Protein AF-A0A7S2MQW0-F1 (afdb_monomer_lite)

Foldseek 3Di:
DPPLVVLLVVLVVVVVQAWALPDLVDIDRPDPDPRPVVVVVPDDDDDDDPDPAFEDEDELLDPDDCNQLLQLHAPVVVRGHSVNCLVSLLSVLSSCSSVVHQEYEYFHFADPVCNCVSQDLSRLVSLLVSQVSNVVNNHAYEYAEEQQECPSRTHHQAPDPPPPCSVVSNVVVCCSVCVRSPHPYYRYDPDYDPPRD

Structure (mmCIF, N/CA/C/O backbone):
data_AF-A0A7S2MQW0-F1
#
_entry.id   AF-A0A7S2MQW0-F1
#
loop_
_atom_site.group_PDB
_atom_site.id
_atom_site.type_symbol
_atom_site.label_atom_id
_atom_site.label_alt_id
_atom_site.label_comp_id
_atom_site.label_asym_id
_atom_site.label_entity_id
_atom_site.label_seq_id
_atom_site.pdbx_PDB_ins_code
_atom_site.Cartn_x
_atom_site.Cartn_y
_atom_site.Cartn_z
_atom_site.occupancy
_atom_site.B_iso_or_equiv
_atom_site.auth_seq_id
_atom_site.auth_comp_id
_atom_site.auth_asym_id
_atom_site.auth_atom_id
_atom_site.pdbx_PDB_model_num
ATOM 1 N N . GLY A 1 1 ? -18.622 -13.178 11.940 1.00 59.06 1 GLY A N 1
ATOM 2 C CA . GLY A 1 1 ? -18.398 -12.128 10.931 1.00 59.06 1 GLY A CA 1
ATOM 3 C C . GLY A 1 1 ? -17.213 -12.501 10.068 1.00 59.06 1 GLY A C 1
ATOM 4 O O . GLY A 1 1 ? -16.462 -13.391 10.457 1.00 59.06 1 GLY A O 1
ATOM 5 N N . SER A 1 2 ? -17.049 -11.859 8.908 1.00 84.19 2 SER A N 1
ATOM 6 C CA . SER A 1 2 ? -15.769 -11.891 8.183 1.00 84.19 2 SER A CA 1
ATOM 7 C C . SER A 1 2 ? -14.666 -11.263 9.047 1.00 84.19 2 SER A C 1
ATOM 9 O O . SER A 1 2 ? -14.971 -10.472 9.942 1.00 84.19 2 SER A O 1
ATOM 11 N N . ALA A 1 3 ? -13.396 -11.593 8.790 1.00 90.88 3 ALA A N 1
ATOM 12 C CA . ALA A 1 3 ? -12.267 -10.998 9.514 1.00 90.88 3 ALA A CA 1
ATOM 13 C C . ALA A 1 3 ? -12.303 -9.457 9.449 1.00 90.88 3 ALA A C 1
ATOM 15 O O . ALA A 1 3 ? -12.246 -8.800 10.485 1.00 90.88 3 ALA A O 1
ATOM 16 N N . TYR A 1 4 ? -12.564 -8.909 8.257 1.00 93.50 4 TYR A N 1
ATOM 17 C CA . TYR A 1 4 ? -12.779 -7.477 8.038 1.00 93.50 4 TYR A CA 1
ATOM 18 C C . TYR A 1 4 ? -13.917 -6.902 8.895 1.00 93.50 4 TYR A C 1
ATOM 20 O O . TYR A 1 4 ? -13.748 -5.889 9.568 1.00 93.50 4 TYR A O 1
ATOM 28 N N . GLY A 1 5 ? -15.083 -7.562 8.919 1.00 94.25 5 GLY A N 1
ATOM 29 C CA . GLY A 1 5 ? -16.235 -7.093 9.693 1.00 94.25 5 GLY A CA 1
ATOM 30 C C . GLY A 1 5 ? -15.966 -7.063 11.199 1.00 94.25 5 GLY A C 1
ATOM 31 O O . GLY A 1 5 ? -16.373 -6.122 11.875 1.00 94.25 5 GLY A O 1
ATOM 32 N N . ASN A 1 6 ? -15.236 -8.054 11.719 1.00 92.69 6 ASN A N 1
ATOM 33 C CA . ASN A 1 6 ? -14.819 -8.063 13.122 1.00 92.69 6 ASN A CA 1
ATOM 34 C C . ASN A 1 6 ? -13.848 -6.907 13.419 1.00 92.69 6 ASN A C 1
ATOM 36 O O . ASN A 1 6 ? -13.975 -6.254 14.453 1.00 92.69 6 ASN A O 1
ATOM 40 N N . ALA A 1 7 ? -12.907 -6.638 12.510 1.00 93.88 7 ALA A N 1
ATOM 41 C CA . ALA A 1 7 ? -11.912 -5.586 12.680 1.00 93.88 7 ALA A CA 1
ATOM 42 C C . ALA A 1 7 ? -12.553 -4.185 12.655 1.00 93.88 7 ALA A C 1
ATOM 44 O O . ALA A 1 7 ? -12.348 -3.392 13.574 1.00 93.88 7 ALA A O 1
ATOM 45 N N . VAL A 1 8 ? -13.433 -3.921 11.682 1.00 94.81 8 VAL A N 1
ATOM 46 C CA . VAL A 1 8 ? -14.236 -2.687 11.634 1.00 94.81 8 VAL A CA 1
ATOM 47 C C . VAL A 1 8 ? -15.137 -2.553 12.863 1.00 94.81 8 VAL A C 1
ATOM 49 O O . VAL A 1 8 ? -15.262 -1.457 13.402 1.00 94.81 8 VAL A O 1
ATOM 52 N N . GLY A 1 9 ? -15.732 -3.647 13.350 1.00 93.38 9 GLY A N 1
ATOM 53 C CA . GLY A 1 9 ? -16.510 -3.642 14.593 1.00 93.38 9 GLY A CA 1
ATOM 54 C C . GLY A 1 9 ? -15.685 -3.214 15.814 1.00 93.38 9 GLY A C 1
ATOM 55 O O . GLY A 1 9 ? -16.181 -2.481 16.668 1.00 93.38 9 GLY A O 1
ATOM 56 N N . GLY A 1 10 ? -14.407 -3.601 15.866 1.00 92.38 10 GLY A N 1
ATOM 57 C CA . GLY A 1 10 ? -13.462 -3.133 16.881 1.00 92.38 10 GLY A CA 1
ATOM 58 C C . GLY A 1 10 ? -13.232 -1.621 16.820 1.00 92.38 10 GLY A C 1
ATOM 59 O O . GLY A 1 10 ? -13.368 -0.939 17.835 1.00 92.38 10 GLY A O 1
ATOM 60 N N . TYR A 1 11 ? -12.962 -1.075 15.631 1.00 93.56 11 TYR A N 1
ATOM 61 C CA . TYR A 1 11 ? -12.813 0.375 15.451 1.00 93.56 11 TYR A CA 1
ATOM 62 C C . TYR A 1 11 ? -14.102 1.141 15.748 1.00 93.56 11 TYR A C 1
ATOM 64 O O . TYR A 1 11 ? -14.052 2.177 16.405 1.00 93.56 11 TYR A O 1
ATOM 72 N N . TRP A 1 12 ? -15.257 0.604 15.358 1.00 92.31 12 TRP A N 1
ATOM 73 C CA . TRP A 1 12 ? -16.555 1.176 15.708 1.00 92.31 12 TRP A CA 1
ATOM 74 C C . TRP A 1 12 ? -16.734 1.278 17.229 1.00 92.31 12 TRP A C 1
ATOM 76 O O . TRP A 1 12 ? -17.185 2.305 17.731 1.00 92.31 12 TRP A O 1
ATOM 86 N N . MET A 1 13 ? -16.315 0.256 17.984 1.00 89.62 13 MET A N 1
ATOM 87 C CA . MET A 1 13 ? -16.366 0.287 19.448 1.00 89.62 13 MET A CA 1
ATOM 88 C C . MET A 1 13 ? -15.459 1.382 20.028 1.00 89.62 13 MET A C 1
ATOM 90 O O . MET A 1 13 ? -15.845 2.073 20.971 1.00 89.62 13 MET A O 1
ATOM 94 N N . LEU A 1 14 ? -14.272 1.588 19.443 1.00 90.12 14 LEU A N 1
ATOM 95 C CA . LEU A 1 14 ? -13.382 2.695 19.811 1.00 90.12 14 LEU A CA 1
ATOM 96 C C . LEU A 1 14 ? -14.038 4.057 19.532 1.00 90.12 14 LEU A C 1
ATOM 98 O O . LEU A 1 14 ? -13.978 4.959 20.371 1.00 90.12 14 LEU A O 1
ATOM 102 N N . GLU A 1 15 ? -14.717 4.201 18.393 1.00 89.50 15 GLU A N 1
ATOM 103 C CA . GLU A 1 15 ? -15.486 5.408 18.083 1.00 89.50 15 GLU A CA 1
ATOM 104 C C . GLU A 1 15 ? -16.624 5.637 19.082 1.00 89.50 15 GLU A C 1
ATOM 106 O O . GLU A 1 15 ? -16.832 6.769 19.540 1.00 89.50 15 GLU A O 1
ATOM 111 N N . PHE A 1 16 ? -17.325 4.570 19.465 1.00 87.00 16 PHE A N 1
ATOM 112 C CA . PHE A 1 16 ? -18.415 4.616 20.431 1.00 87.00 16 PHE A CA 1
ATOM 113 C C . PHE A 1 16 ? -17.948 5.151 21.794 1.00 87.00 16 PHE A C 1
ATOM 115 O O . PHE A 1 16 ? -18.612 6.003 22.381 1.00 87.00 16 PHE A O 1
ATOM 122 N N . VAL A 1 17 ? -16.761 4.745 22.264 1.00 86.25 17 VAL A N 1
ATOM 123 C CA . VAL A 1 17 ? -16.180 5.236 23.534 1.00 86.25 17 VAL A CA 1
ATOM 124 C C . VAL A 1 17 ? -15.473 6.594 23.422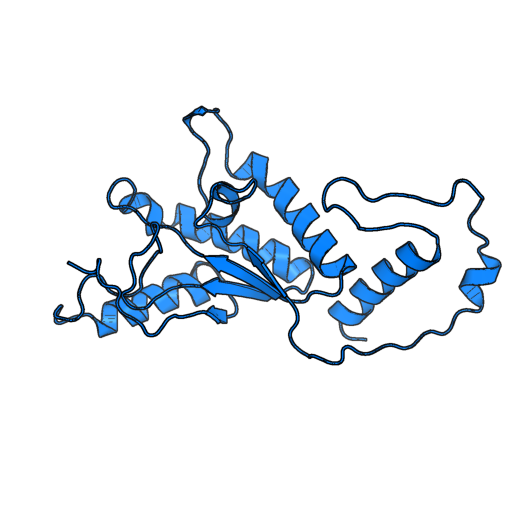 1.00 86.25 17 VAL A C 1
ATOM 126 O O . VAL A 1 17 ? -14.937 7.099 24.409 1.00 86.25 17 VAL A O 1
ATOM 129 N N . GLY A 1 18 ? -15.497 7.222 22.243 1.00 86.94 18 GLY A N 1
ATOM 130 C CA . GLY A 1 18 ? -15.046 8.601 22.047 1.00 86.94 18 GLY A CA 1
ATOM 131 C C . GLY A 1 18 ? -13.669 8.770 21.403 1.00 86.94 18 GLY A C 1
ATOM 132 O O . GLY A 1 18 ? -13.144 9.886 21.419 1.00 86.94 18 GLY A O 1
ATOM 133 N N . VAL A 1 19 ? -13.085 7.717 20.824 1.00 90.12 19 VAL A N 1
ATOM 134 C CA . VAL A 1 19 ? -11.903 7.837 19.952 1.00 90.12 19 VAL A CA 1
ATOM 135 C C . VAL A 1 19 ? -12.336 8.347 18.573 1.00 90.12 19 VAL A C 1
ATOM 137 O O . VAL A 1 19 ? -13.438 8.064 18.107 1.00 90.12 19 VAL A O 1
ATOM 140 N N . ARG A 1 20 ? -11.508 9.146 17.909 1.00 90.69 20 ARG A N 1
ATOM 141 C CA . ARG A 1 20 ? -11.738 9.644 16.549 1.00 90.69 20 ARG A CA 1
ATOM 142 C C . ARG A 1 20 ? -10.482 9.458 15.715 1.00 90.69 20 ARG A C 1
ATOM 144 O O . ARG A 1 20 ? -9.390 9.799 16.159 1.00 90.69 20 ARG A O 1
ATOM 151 N N . PHE A 1 21 ? -10.658 8.992 14.487 1.00 92.75 21 PHE A N 1
ATOM 152 C CA . PHE A 1 21 ? -9.575 8.678 13.554 1.00 92.75 21 PHE A CA 1
ATOM 153 C C . PHE A 1 21 ? -9.493 9.728 12.441 1.00 92.75 21 PHE A C 1
ATOM 155 O O . PHE A 1 21 ? -9.556 9.407 11.260 1.00 92.75 21 PHE A O 1
ATOM 162 N N . MET A 1 22 ? -9.400 11.008 12.821 1.00 88.56 22 MET A N 1
ATOM 163 C CA . MET A 1 22 ? -9.351 12.118 11.856 1.00 88.56 22 MET A CA 1
ATOM 164 C C . MET A 1 22 ? -8.030 12.164 11.082 1.00 88.56 22 MET A C 1
ATOM 166 O O . MET A 1 22 ? -8.026 12.542 9.917 1.00 88.56 22 MET A O 1
ATOM 170 N N . HIS A 1 23 ? -6.928 11.771 11.723 1.00 87.12 23 HIS A N 1
ATOM 171 C CA . HIS A 1 23 ? -5.592 11.744 11.137 1.00 87.12 23 HIS A CA 1
ATOM 172 C C . HIS A 1 23 ? -4.931 10.384 11.415 1.00 87.12 23 HIS A C 1
ATOM 174 O O . HIS A 1 23 ? -5.080 9.879 12.533 1.00 87.12 23 HIS A O 1
ATOM 180 N N . PRO A 1 24 ? -4.194 9.791 10.456 1.00 81.31 24 PRO A N 1
ATOM 181 C CA . PRO A 1 24 ? -3.576 8.474 10.629 1.00 81.31 24 PRO A CA 1
ATOM 182 C C . PRO A 1 24 ? -2.548 8.419 11.764 1.00 81.31 24 PRO A C 1
ATOM 184 O O . PRO A 1 24 ? -2.471 7.424 12.475 1.00 81.31 24 PRO A O 1
ATOM 187 N N . LEU A 1 25 ? -1.805 9.507 11.980 1.00 84.12 25 LEU A N 1
ATOM 188 C CA . LEU A 1 25 ? -0.746 9.572 12.997 1.00 84.12 25 LEU A CA 1
ATOM 189 C C . LEU A 1 25 ? -1.206 10.155 14.342 1.00 84.12 25 LEU A C 1
ATOM 191 O O . LEU A 1 25 ? -0.460 10.111 15.316 1.00 84.12 25 LEU A O 1
ATOM 195 N N . GLU A 1 26 ? -2.416 10.718 14.412 1.00 85.94 26 GLU A N 1
ATOM 196 C CA . GLU A 1 26 ? -2.892 11.411 15.618 1.00 85.94 26 GLU A CA 1
ATOM 197 C C . GLU A 1 26 ? -4.389 11.155 15.883 1.00 85.94 26 GLU A C 1
ATOM 199 O O . GLU A 1 26 ? -5.237 12.036 15.688 1.00 85.94 26 GLU A O 1
ATOM 204 N N . PRO A 1 27 ? -4.767 9.942 16.335 1.00 84.31 27 PRO A N 1
ATOM 205 C CA . PRO A 1 27 ? -6.126 9.682 16.789 1.00 84.31 27 PRO A CA 1
ATOM 206 C C . PRO A 1 27 ? -6.488 10.583 17.978 1.00 84.31 27 PRO A C 1
ATOM 208 O O . PRO A 1 27 ? -5.753 10.687 18.959 1.00 84.31 27 PRO A O 1
ATOM 211 N N . THR A 1 28 ? -7.652 11.224 17.919 1.00 85.56 28 THR A N 1
ATOM 212 C CA . THR A 1 28 ? -8.125 12.129 18.974 1.00 85.56 28 THR A CA 1
ATOM 213 C C . THR A 1 28 ? -9.017 11.381 19.959 1.00 85.56 28 THR A C 1
ATOM 215 O O . THR A 1 28 ? -9.970 10.720 19.555 1.00 85.56 28 THR A O 1
ATOM 218 N N . VAL A 1 29 ? -8.777 11.530 21.262 1.00 83.50 29 VAL A N 1
ATOM 219 C CA . VAL A 1 29 ? -9.661 10.994 22.312 1.00 83.50 29 VAL A CA 1
ATOM 220 C C . VAL A 1 29 ? -10.487 12.137 22.899 1.00 83.50 29 VAL A C 1
ATOM 222 O O . VAL A 1 29 ? -9.961 13.004 23.595 1.00 83.50 29 VAL A O 1
ATOM 225 N N . LEU A 1 30 ? -11.790 12.156 22.607 1.00 77.38 30 LEU A N 1
ATOM 226 C CA . LEU A 1 30 ? -12.693 13.239 23.019 1.00 77.38 30 LEU A CA 1
ATOM 227 C C . LEU A 1 30 ? -13.189 13.100 24.467 1.00 77.38 30 LEU A C 1
ATOM 229 O O . LEU A 1 30 ? -13.564 14.093 25.090 1.00 77.38 30 LEU A O 1
ATOM 233 N N . SER A 1 31 ? -13.183 11.887 25.024 1.00 65.50 31 SER A N 1
ATOM 234 C CA . SER A 1 31 ? -13.639 11.626 26.390 1.00 65.50 31 SER A CA 1
ATOM 235 C C . SER A 1 31 ? -12.468 11.564 27.373 1.00 65.50 31 SER A C 1
ATOM 237 O O . SER A 1 31 ? -11.641 10.660 27.309 1.00 65.50 31 SER A O 1
ATOM 239 N N . LYS A 1 32 ? -12.429 12.496 28.334 1.00 56.69 32 LYS A N 1
ATOM 240 C CA . LYS A 1 32 ? -11.629 12.364 29.572 1.00 56.69 32 LYS A CA 1
ATOM 241 C C . LYS A 1 32 ? -12.421 11.733 30.727 1.00 56.69 32 LYS A C 1
ATOM 243 O O . LYS A 1 32 ? -11.872 11.561 31.812 1.00 56.69 32 LYS A O 1
ATOM 248 N N . SER A 1 33 ? -13.710 11.448 30.525 1.00 60.44 33 SER A N 1
ATOM 249 C CA . SER A 1 33 ? -14.548 10.787 31.529 1.00 60.44 33 SER A CA 1
ATOM 250 C C . SER A 1 33 ? -14.380 9.274 31.439 1.00 60.44 33 SER A C 1
ATOM 252 O O . SER A 1 33 ? -14.152 8.757 30.343 1.00 60.44 33 SER A O 1
ATOM 254 N N . PRO A 1 34 ? -14.490 8.552 32.568 1.00 69.38 34 PRO A N 1
ATOM 255 C CA . PRO A 1 34 ? -14.413 7.103 32.543 1.00 69.38 34 PRO A CA 1
ATOM 256 C C . PRO A 1 34 ? -15.472 6.552 31.587 1.00 69.38 34 PRO A C 1
ATOM 258 O O . PRO A 1 34 ? -16.632 6.965 31.624 1.00 69.38 34 PRO A O 1
ATOM 261 N N . VAL A 1 35 ? -15.041 5.643 30.714 1.00 72.19 35 VAL A N 1
ATOM 262 C CA . VAL A 1 35 ? -15.926 4.906 29.813 1.00 72.19 35 VAL A CA 1
ATOM 263 C C . VAL A 1 35 ? -16.957 4.173 30.666 1.00 72.19 35 VAL A C 1
ATOM 265 O O . VAL A 1 35 ? -16.591 3.356 31.513 1.00 72.19 35 VAL A O 1
ATOM 268 N N . ASP A 1 36 ? -18.240 4.463 30.459 1.00 73.81 36 ASP A N 1
ATOM 269 C CA . ASP A 1 36 ? -19.314 3.735 31.125 1.00 73.81 36 ASP A CA 1
ATOM 270 C C . ASP A 1 36 ? -19.434 2.334 30.511 1.00 73.81 36 ASP A C 1
ATOM 272 O O . ASP A 1 36 ? -20.103 2.125 29.499 1.00 73.81 36 ASP A O 1
ATOM 276 N N . LEU A 1 37 ? -18.772 1.354 31.125 1.00 73.12 37 LEU A N 1
ATOM 277 C CA . LEU A 1 37 ? -18.792 -0.034 30.665 1.00 73.12 37 LEU A CA 1
ATOM 278 C C . LEU A 1 37 ? -20.205 -0.648 30.681 1.00 73.12 37 LEU A C 1
ATOM 280 O O . LEU A 1 37 ? -20.456 -1.579 29.919 1.00 73.12 37 LEU A O 1
ATOM 284 N N . GLN A 1 38 ? -21.141 -0.141 31.498 1.00 75.31 38 GLN A N 1
ATOM 285 C CA . GLN A 1 38 ? -22.533 -0.612 31.464 1.00 75.31 38 GLN A CA 1
ATOM 286 C C . GLN A 1 38 ? -23.245 -0.187 30.184 1.00 75.31 38 GLN A C 1
ATOM 288 O O . GLN A 1 38 ? -24.047 -0.962 29.658 1.00 75.31 38 GLN A O 1
ATOM 293 N N . SER A 1 39 ? -22.927 0.997 29.656 1.00 72.75 39 SER A N 1
ATOM 294 C CA . SER A 1 39 ? -23.442 1.427 28.357 1.00 72.75 39 SER A CA 1
ATOM 295 C C . SER A 1 39 ? -22.981 0.492 27.235 1.00 72.75 39 SER A C 1
ATOM 297 O O . SER A 1 39 ? -23.784 0.173 26.372 1.00 72.75 39 SER A O 1
ATOM 299 N N . LEU A 1 40 ? -21.757 -0.053 27.297 1.00 74.25 40 LEU A N 1
ATOM 300 C CA . LEU A 1 40 ? -21.222 -0.971 26.279 1.00 74.25 40 LEU A CA 1
ATOM 301 C C . LEU A 1 40 ? -21.897 -2.343 26.266 1.00 74.25 40 LEU A C 1
ATOM 303 O O . LEU A 1 40 ? -22.053 -2.938 25.205 1.00 74.25 40 LEU A O 1
ATOM 307 N N . MET A 1 41 ? -22.296 -2.858 27.432 1.00 78.44 41 MET A N 1
ATOM 308 C CA . MET A 1 41 ? -22.889 -4.199 27.533 1.00 78.44 41 MET A CA 1
ATOM 309 C C . MET A 1 41 ? -24.292 -4.299 26.923 1.00 78.44 41 MET A C 1
ATOM 311 O O . MET A 1 41 ? -24.764 -5.407 26.687 1.00 78.44 41 MET A O 1
ATOM 315 N N . ASN A 1 42 ? -24.953 -3.166 26.676 1.00 82.44 42 ASN A N 1
ATOM 316 C CA . ASN A 1 42 ? -26.324 -3.116 26.163 1.00 82.44 42 ASN A CA 1
ATOM 317 C C . ASN A 1 42 ? -26.410 -2.618 24.714 1.00 82.44 42 ASN A C 1
ATOM 319 O O . ASN A 1 42 ? -27.503 -2.308 24.244 1.00 82.44 42 ASN A O 1
ATOM 323 N N . VAL A 1 43 ? -25.279 -2.494 24.017 1.00 83.56 43 VAL A N 1
ATOM 324 C CA . VAL A 1 43 ? -25.262 -1.992 22.644 1.00 83.56 43 VAL A CA 1
ATOM 325 C C . VAL A 1 43 ? -25.301 -3.148 21.661 1.00 83.56 43 VAL A C 1
ATOM 327 O O . VAL A 1 43 ? -24.404 -3.987 21.622 1.00 83.56 43 VAL A O 1
ATOM 330 N N . GLU A 1 44 ? -26.342 -3.152 20.838 1.00 89.31 44 GLU A N 1
ATOM 331 C CA . GLU A 1 44 ? -26.494 -4.041 19.697 1.00 89.31 44 GLU A CA 1
ATOM 332 C C . GLU A 1 44 ? -26.627 -3.177 18.443 1.00 89.31 44 GLU A C 1
ATOM 334 O O . GLU A 1 44 ? -27.668 -2.572 18.200 1.00 89.31 44 GLU A O 1
ATOM 339 N N . GLU A 1 45 ? -25.550 -3.095 17.664 1.00 87.81 45 GLU A N 1
ATOM 340 C CA . GLU A 1 45 ? -25.505 -2.339 16.414 1.00 87.81 45 GLU A CA 1
ATOM 341 C C . GLU A 1 45 ? -25.123 -3.289 15.276 1.00 87.81 45 GLU A C 1
ATOM 343 O O . GLU A 1 45 ? -24.148 -4.038 15.367 1.00 87.81 45 GLU A O 1
ATOM 348 N N . THR A 1 46 ? -25.882 -3.258 14.182 1.00 91.81 46 THR A N 1
ATOM 349 C CA . THR A 1 46 ? -25.567 -4.010 12.963 1.00 91.81 46 THR A CA 1
ATOM 350 C C . THR A 1 46 ? -25.516 -3.053 11.789 1.00 91.81 46 THR A C 1
ATOM 352 O O . THR A 1 46 ? -26.477 -2.341 11.511 1.00 91.81 46 THR A O 1
ATOM 355 N N . THR A 1 47 ? -24.400 -3.064 11.064 1.00 89.88 47 THR A N 1
ATOM 356 C CA . THR A 1 47 ? -24.214 -2.232 9.874 1.00 89.88 47 THR A CA 1
ATOM 357 C C . THR A 1 47 ? -23.653 -3.056 8.723 1.00 89.88 47 THR A C 1
ATOM 359 O O . THR A 1 47 ? -23.005 -4.085 8.919 1.00 89.88 47 THR A O 1
ATOM 362 N N . SER A 1 48 ? -23.902 -2.596 7.501 1.00 92.19 48 SER A N 1
ATOM 363 C CA . SER A 1 48 ? -23.329 -3.159 6.280 1.00 92.19 48 SER A CA 1
ATOM 364 C C . SER A 1 48 ? -22.959 -2.029 5.324 1.00 92.19 48 SER A C 1
ATOM 366 O O . SER A 1 48 ? -23.716 -1.057 5.227 1.00 92.19 48 SER A O 1
ATOM 368 N N . PRO A 1 49 ? -21.835 -2.125 4.596 1.00 93.19 49 PRO A N 1
ATOM 369 C CA . PRO A 1 49 ? -21.480 -1.105 3.624 1.00 93.19 49 PRO A CA 1
ATOM 370 C C . PRO A 1 49 ? -22.453 -1.136 2.439 1.00 93.19 49 PRO A C 1
ATOM 372 O O . PRO A 1 49 ? -22.886 -2.202 2.008 1.00 93.19 49 PRO A O 1
ATOM 375 N N . HIS A 1 50 ? -22.772 0.038 1.892 1.00 94.00 50 HIS A N 1
ATOM 376 C CA . HIS A 1 50 ? -23.552 0.131 0.657 1.00 94.00 50 HIS A CA 1
ATOM 377 C C . HIS A 1 50 ? -22.726 -0.317 -0.558 1.00 94.00 50 HIS A C 1
ATOM 379 O O . HIS A 1 50 ? -23.177 -1.132 -1.358 1.00 94.00 50 HIS A O 1
ATOM 385 N N . TRP A 1 51 ? -21.491 0.182 -0.659 1.00 94.75 51 TRP A N 1
ATOM 386 C CA . TRP A 1 51 ? -20.540 -0.197 -1.700 1.00 94.75 51 TRP A CA 1
ATOM 387 C C . TRP A 1 51 ? -19.642 -1.326 -1.204 1.00 94.75 51 TRP A C 1
ATOM 389 O O . TRP A 1 51 ? -19.035 -1.159 -0.145 1.00 94.75 51 TRP A O 1
ATOM 399 N N . PRO A 1 52 ? -19.508 -2.450 -1.927 1.00 92.06 52 PRO A N 1
ATOM 400 C CA . PRO A 1 52 ? -18.663 -3.563 -1.494 1.00 92.06 52 PRO A CA 1
ATOM 401 C C . PRO A 1 52 ? -17.169 -3.213 -1.526 1.00 92.06 52 PRO A C 1
ATOM 403 O O . PRO A 1 52 ? -16.435 -3.661 -0.646 1.00 92.06 52 PRO A O 1
ATOM 406 N N . LEU A 1 53 ? -16.745 -2.364 -2.467 1.00 92.88 53 LEU A N 1
ATOM 407 C CA . LEU A 1 53 ? -15.386 -1.839 -2.592 1.00 92.88 53 LEU A CA 1
ATOM 408 C C . LEU A 1 53 ? -15.372 -0.356 -2.212 1.00 92.88 53 LEU A C 1
ATOM 410 O O . LEU A 1 53 ? -16.191 0.419 -2.706 1.00 92.88 53 LEU A O 1
ATOM 414 N N . ARG A 1 54 ? -14.486 0.019 -1.294 1.00 95.44 54 ARG A N 1
ATOM 415 C CA . ARG A 1 54 ? -14.321 1.381 -0.779 1.00 95.44 54 ARG A CA 1
ATOM 416 C C . ARG A 1 54 ? -12.842 1.564 -0.514 1.00 95.44 54 ARG A C 1
ATOM 418 O O . ARG A 1 54 ? -12.281 0.799 0.274 1.00 95.44 54 ARG A O 1
ATOM 425 N N . GLY A 1 55 ? -12.212 2.534 -1.150 1.00 93.19 55 GLY A N 1
ATOM 426 C CA . GLY A 1 55 ? -10.800 2.693 -0.899 1.00 93.19 55 GLY A CA 1
ATOM 427 C C . GLY A 1 55 ? -10.217 4.033 -1.220 1.00 93.19 55 GLY A C 1
ATOM 428 O O . GLY A 1 55 ? -10.905 4.984 -1.590 1.00 93.19 55 GLY A O 1
ATOM 429 N N . TRP A 1 56 ? -8.914 4.058 -1.006 1.00 93.81 56 TRP A N 1
ATOM 430 C CA . TRP A 1 56 ? -8.087 5.237 -1.077 1.00 93.81 56 TRP A CA 1
ATOM 431 C C . TRP A 1 56 ? -7.112 5.100 -2.237 1.00 93.81 56 TRP A C 1
ATOM 433 O O . TRP A 1 56 ? -6.344 4.146 -2.277 1.00 93.81 56 TRP A O 1
ATOM 443 N N . HIS A 1 57 ? -7.127 6.061 -3.153 1.00 94.25 57 HIS A N 1
ATOM 444 C CA . HIS A 1 57 ? -6.100 6.178 -4.179 1.00 94.25 57 HIS A CA 1
ATOM 445 C C . HIS A 1 57 ? -5.020 7.138 -3.671 1.00 94.25 57 HIS A C 1
ATOM 447 O O . HIS A 1 57 ? -5.257 8.341 -3.534 1.00 94.25 57 HIS A O 1
ATOM 453 N N . TYR A 1 58 ? -3.847 6.603 -3.339 1.00 92.88 58 TYR A N 1
ATOM 454 C CA . TYR A 1 58 ? -2.691 7.394 -2.944 1.00 92.88 58 TYR A CA 1
ATOM 455 C C . TYR A 1 58 ? -1.917 7.799 -4.198 1.00 92.88 58 TYR A C 1
ATOM 457 O O . TYR A 1 58 ? -1.189 7.004 -4.793 1.00 92.88 58 TYR A O 1
ATOM 465 N N . HIS A 1 59 ? -2.102 9.053 -4.603 1.00 91.06 59 HIS A N 1
ATOM 466 C CA . HIS A 1 59 ? -1.586 9.586 -5.858 1.00 91.06 59 HIS A CA 1
ATOM 467 C C . HIS A 1 59 ? -0.077 9.876 -5.771 1.00 91.06 59 HIS A C 1
ATOM 469 O O . HIS A 1 59 ? 0.358 11.017 -5.613 1.00 91.06 59 HIS A O 1
ATOM 475 N N . THR A 1 60 ? 0.734 8.821 -5.849 1.00 90.75 60 THR A N 1
ATOM 476 C CA . THR A 1 60 ? 2.198 8.843 -5.671 1.00 90.75 60 THR A CA 1
ATOM 477 C C . THR A 1 60 ? 2.955 9.657 -6.727 1.00 90.75 60 THR A C 1
ATOM 479 O O . THR A 1 60 ? 4.137 9.924 -6.547 1.00 90.75 60 THR A O 1
ATOM 482 N N . GLN A 1 61 ? 2.301 10.094 -7.808 1.00 86.44 61 GLN A N 1
ATOM 483 C CA . GLN A 1 61 ? 2.884 10.978 -8.831 1.00 86.44 61 GLN A CA 1
ATOM 484 C C . GLN A 1 61 ? 3.151 12.412 -8.324 1.00 86.44 61 GLN A C 1
ATOM 486 O O . GLN A 1 61 ? 3.780 13.219 -9.015 1.00 86.44 61 GLN A O 1
ATOM 491 N N . HIS A 1 62 ? 2.677 12.754 -7.123 1.00 85.69 62 HIS A N 1
ATOM 492 C CA . HIS A 1 62 ? 2.957 14.018 -6.445 1.00 85.69 62 HIS A CA 1
ATOM 493 C C . HIS A 1 62 ? 3.815 13.791 -5.200 1.00 85.69 62 HIS A C 1
ATOM 495 O O . HIS A 1 62 ? 3.676 12.743 -4.581 1.00 85.69 62 HIS A O 1
ATOM 501 N N . PRO A 1 63 ? 4.662 14.761 -4.802 1.00 81.88 63 PRO A N 1
ATOM 502 C CA . PRO A 1 63 ? 5.488 14.644 -3.603 1.00 81.88 63 PRO A CA 1
ATOM 503 C C . PRO A 1 63 ? 4.601 14.683 -2.351 1.00 81.88 63 PRO A C 1
ATOM 505 O O . PRO A 1 63 ? 4.258 15.753 -1.848 1.00 81.88 63 PRO A O 1
ATOM 508 N N . LEU A 1 64 ? 4.202 13.499 -1.897 1.00 84.88 64 LEU A N 1
ATOM 509 C CA . LEU A 1 64 ? 3.449 13.239 -0.676 1.00 84.88 64 LEU A CA 1
ATOM 510 C C . LEU A 1 64 ? 4.318 12.428 0.293 1.00 84.88 64 LEU A C 1
ATOM 512 O O . LEU A 1 64 ? 5.336 11.859 -0.088 1.00 84.88 64 LEU A O 1
ATOM 516 N N . GLU A 1 65 ? 3.897 12.350 1.548 1.00 86.56 65 GLU A N 1
ATOM 517 C CA . GLU A 1 65 ? 4.697 11.840 2.664 1.00 86.56 65 GLU A CA 1
ATOM 518 C C . GLU A 1 65 ? 5.086 10.356 2.538 1.00 86.56 65 GLU A C 1
ATOM 520 O O . GLU A 1 65 ? 6.100 9.944 3.089 1.00 86.56 65 GLU A O 1
ATOM 525 N N . MET A 1 66 ? 4.296 9.549 1.823 1.00 92.50 66 MET A N 1
ATOM 526 C CA . MET A 1 66 ? 4.491 8.096 1.702 1.00 92.50 66 MET A CA 1
ATOM 527 C C . MET A 1 66 ? 4.875 7.648 0.284 1.00 92.50 66 MET A C 1
ATOM 529 O O . MET A 1 66 ? 4.831 6.453 -0.018 1.00 92.50 66 MET A O 1
ATOM 533 N N . VAL A 1 67 ? 5.239 8.575 -0.609 1.00 94.19 67 VAL A N 1
ATOM 534 C CA . VAL A 1 67 ? 5.575 8.246 -2.007 1.00 94.19 67 VAL A CA 1
ATOM 535 C C . VAL A 1 67 ? 6.700 7.225 -2.078 1.00 94.19 67 VAL A C 1
ATOM 537 O O . VAL A 1 67 ? 6.588 6.229 -2.796 1.00 94.19 67 VAL A O 1
ATOM 540 N N . GLU A 1 68 ? 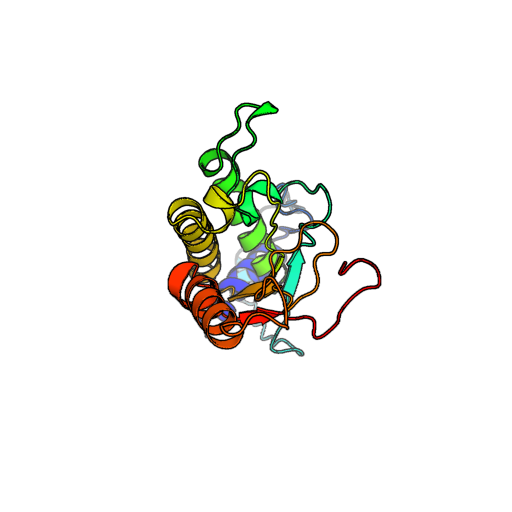7.777 7.458 -1.336 1.00 95.00 68 GLU A N 1
ATOM 541 C CA . GLU A 1 68 ? 8.986 6.653 -1.400 1.00 95.00 68 GLU A CA 1
ATOM 542 C C . GLU A 1 68 ? 8.740 5.258 -0.832 1.00 95.00 68 GLU A C 1
ATOM 544 O O . GLU A 1 68 ? 9.057 4.265 -1.491 1.00 95.00 68 GLU A O 1
ATOM 549 N N . VAL A 1 69 ? 8.075 5.156 0.322 1.00 96.75 69 VAL A N 1
ATOM 550 C CA . VAL A 1 69 ? 7.772 3.857 0.938 1.00 96.75 69 VAL A CA 1
ATOM 551 C C . VAL A 1 69 ? 6.818 3.015 0.085 1.00 96.75 69 VAL A C 1
ATOM 553 O O . VAL A 1 69 ? 7.086 1.825 -0.106 1.00 96.75 69 VAL A O 1
ATOM 556 N N . PHE A 1 70 ? 5.791 3.622 -0.530 1.00 97.06 70 PHE A N 1
ATOM 557 C CA . PHE A 1 70 ? 4.886 2.927 -1.459 1.00 97.06 70 PHE A CA 1
ATOM 558 C C . PHE A 1 70 ? 5.533 2.550 -2.791 1.00 97.06 70 PHE A C 1
ATOM 560 O O . PHE A 1 70 ? 4.983 1.736 -3.529 1.00 97.06 70 PHE A O 1
ATOM 567 N N . ASN A 1 71 ? 6.711 3.093 -3.093 1.00 96.38 71 ASN A N 1
ATOM 568 C CA . ASN A 1 71 ? 7.492 2.719 -4.263 1.00 96.38 71 ASN A CA 1
ATOM 569 C C . ASN A 1 71 ? 8.711 1.845 -3.946 1.00 96.38 71 ASN A C 1
ATOM 571 O O . ASN A 1 71 ? 9.421 1.434 -4.869 1.00 96.38 71 ASN A O 1
ATOM 575 N N . GLY A 1 72 ? 8.937 1.524 -2.671 1.00 96.56 72 GLY A N 1
ATOM 576 C CA . GLY A 1 72 ? 10.081 0.736 -2.224 1.00 96.56 72 GLY A CA 1
ATOM 577 C C . GLY A 1 72 ? 11.392 1.521 -2.133 1.00 96.56 72 GLY A C 1
ATOM 578 O O . GLY A 1 72 ? 12.437 0.900 -1.947 1.00 96.56 72 GLY A O 1
ATOM 579 N N . PHE A 1 73 ? 11.376 2.844 -2.281 1.00 95.81 73 PHE A N 1
ATOM 580 C CA . PHE A 1 73 ? 12.578 3.677 -2.313 1.00 95.81 73 PHE A CA 1
ATOM 581 C C . PHE A 1 73 ? 13.099 4.023 -0.913 1.00 95.81 73 PHE A C 1
ATOM 583 O O . PHE A 1 73 ? 12.334 4.155 0.042 1.00 95.81 73 PHE A O 1
ATOM 590 N N . ASP A 1 74 ? 14.418 4.190 -0.819 1.00 95.19 74 ASP A N 1
ATOM 591 C CA . ASP A 1 74 ? 15.077 4.932 0.257 1.00 95.19 74 ASP A CA 1
ATOM 592 C C . ASP A 1 74 ? 15.085 6.438 -0.102 1.00 95.19 74 ASP A C 1
ATOM 594 O O . ASP A 1 74 ? 14.961 6.799 -1.275 1.00 95.19 74 ASP A O 1
ATOM 598 N N . ILE A 1 75 ? 15.251 7.327 0.884 1.00 92.44 75 ILE A N 1
ATOM 599 C CA . ILE A 1 75 ? 15.444 8.770 0.656 1.00 92.44 75 ILE A CA 1
ATOM 600 C C . ILE A 1 75 ? 16.912 9.114 0.908 1.00 92.44 75 ILE A C 1
ATOM 602 O O . ILE A 1 75 ? 17.291 9.590 1.985 1.00 92.44 75 ILE A O 1
ATOM 606 N N . ASP A 1 76 ? 17.753 8.877 -0.099 1.00 88.25 76 ASP A N 1
ATOM 607 C CA . ASP A 1 76 ? 19.212 9.020 0.003 1.00 88.25 76 ASP A CA 1
ATOM 608 C C . ASP A 1 76 ? 19.651 10.415 0.469 1.00 88.25 76 ASP A C 1
ATOM 610 O O . ASP A 1 76 ? 20.557 10.553 1.292 1.00 88.25 76 ASP A O 1
ATOM 614 N N . SER A 1 77 ? 18.977 11.467 -0.008 1.00 89.69 77 SER A N 1
ATOM 615 C CA . SER A 1 77 ? 19.290 12.862 0.333 1.00 89.69 77 SER A CA 1
ATOM 616 C C . SER A 1 77 ? 19.083 13.193 1.815 1.00 89.69 77 SER A C 1
ATOM 618 O O . SER A 1 77 ? 19.693 14.136 2.321 1.00 89.69 77 SER A O 1
ATOM 620 N N . LEU A 1 78 ? 18.248 12.415 2.508 1.00 91.88 78 LEU A N 1
ATOM 621 C CA . LEU A 1 78 ? 17.938 12.564 3.929 1.00 91.88 78 LEU A CA 1
ATOM 622 C C . LEU A 1 78 ? 18.498 11.417 4.778 1.00 91.88 78 LEU A C 1
ATOM 624 O O . LEU A 1 78 ? 18.323 11.430 5.996 1.00 91.88 78 LEU A O 1
ATOM 628 N N . ASN A 1 79 ? 19.187 10.448 4.163 1.00 94.12 79 ASN A N 1
ATOM 629 C CA . ASN A 1 79 ? 19.665 9.230 4.817 1.00 94.12 79 ASN A CA 1
ATOM 630 C C . ASN A 1 79 ? 18.536 8.484 5.565 1.00 94.12 79 ASN A C 1
ATOM 632 O O . ASN A 1 79 ? 18.735 7.978 6.672 1.00 94.12 79 ASN A O 1
ATOM 636 N N . VAL A 1 80 ? 17.339 8.456 4.970 1.00 95.81 80 VAL A N 1
ATOM 637 C CA . VAL A 1 80 ? 16.165 7.740 5.491 1.00 95.81 80 VAL A CA 1
ATOM 638 C C . VAL A 1 80 ? 16.020 6.441 4.717 1.00 95.81 80 VAL A C 1
ATOM 640 O O . VAL A 1 80 ? 15.953 6.453 3.489 1.00 95.81 80 VAL A O 1
ATOM 643 N N . THR A 1 81 ? 15.971 5.317 5.427 1.00 97.12 81 THR A N 1
ATOM 644 C CA . THR A 1 81 ? 15.797 4.011 4.789 1.00 97.12 81 THR A CA 1
ATOM 645 C C . THR A 1 81 ? 14.320 3.676 4.629 1.00 97.12 81 THR A C 1
ATOM 647 O O . THR A 1 81 ? 13.488 4.066 5.448 1.00 97.12 81 THR A O 1
ATOM 650 N N . TRP A 1 82 ? 13.996 2.877 3.622 1.00 97.38 82 TRP A N 1
ATOM 651 C CA . TRP A 1 82 ? 12.673 2.318 3.395 1.00 97.38 82 TRP A CA 1
ATOM 652 C C . TRP A 1 82 ? 12.127 1.639 4.655 1.00 97.38 82 TRP A C 1
ATOM 654 O O . TRP A 1 82 ? 11.029 1.969 5.095 1.00 97.38 82 TRP A O 1
ATOM 664 N N . ASP A 1 83 ? 12.932 0.792 5.310 1.00 97.69 83 ASP A N 1
ATOM 665 C CA . ASP A 1 83 ? 12.544 0.093 6.545 1.00 97.69 83 ASP A CA 1
ATOM 666 C C . ASP A 1 83 ? 12.132 1.060 7.666 1.00 97.69 83 ASP A C 1
ATOM 668 O O . ASP A 1 83 ? 11.266 0.741 8.477 1.00 97.69 83 ASP A O 1
ATOM 672 N N . SER A 1 84 ? 12.739 2.252 7.722 1.00 96.94 84 SER A N 1
ATOM 673 C CA . SER A 1 84 ? 12.411 3.257 8.739 1.00 96.94 84 SER A CA 1
ATOM 674 C C . SER A 1 84 ? 11.078 3.970 8.487 1.00 96.94 84 SER A C 1
ATOM 676 O O . SER A 1 84 ? 10.493 4.481 9.438 1.00 96.94 84 SER A O 1
ATOM 678 N N . MET A 1 85 ? 10.576 3.955 7.246 1.00 96.12 85 MET A N 1
ATOM 679 C CA . MET A 1 85 ? 9.289 4.545 6.851 1.00 96.12 85 MET A CA 1
ATOM 680 C C . MET A 1 85 ? 8.121 3.549 6.936 1.00 96.12 85 MET A C 1
ATOM 682 O O . MET A 1 85 ? 6.973 3.958 7.093 1.00 96.12 85 MET A O 1
ATOM 686 N N . VAL A 1 86 ? 8.394 2.238 6.876 1.00 97.06 86 VAL A N 1
ATOM 687 C CA . VAL A 1 86 ? 7.372 1.173 6.949 1.00 97.06 86 VAL A CA 1
ATOM 688 C C . VAL A 1 86 ? 6.396 1.321 8.131 1.00 97.06 86 VAL A C 1
ATOM 690 O O . VAL A 1 86 ? 5.199 1.124 7.914 1.00 97.06 86 VAL A O 1
ATOM 693 N N . PRO A 1 87 ? 6.821 1.687 9.360 1.00 95.25 87 PRO A N 1
ATOM 694 C CA . PRO A 1 87 ? 5.891 1.823 10.482 1.00 95.25 87 PRO A CA 1
ATOM 695 C C . PRO A 1 87 ? 4.756 2.829 10.244 1.00 95.25 87 PRO A C 1
ATOM 697 O O . PRO A 1 87 ? 3.656 2.635 10.756 1.00 95.25 87 PRO A O 1
ATOM 700 N N . GLU A 1 88 ? 4.984 3.887 9.461 1.00 93.69 88 GLU A N 1
ATOM 701 C CA . GLU A 1 88 ? 3.943 4.877 9.155 1.00 93.69 88 GLU A CA 1
ATOM 702 C C . GLU A 1 88 ? 2.880 4.322 8.197 1.00 93.69 88 GLU A C 1
ATOM 704 O O . GLU A 1 88 ? 1.703 4.675 8.303 1.00 93.69 88 GLU A O 1
ATOM 709 N N . VAL A 1 89 ? 3.262 3.387 7.323 1.00 95.38 89 VAL A N 1
ATOM 710 C CA . VAL A 1 89 ? 2.329 2.706 6.417 1.00 95.38 89 VAL A CA 1
ATOM 711 C C . VAL A 1 89 ? 1.342 1.833 7.192 1.00 95.38 89 VAL A C 1
ATOM 713 O O . VAL A 1 89 ? 0.151 1.830 6.882 1.00 95.38 89 VAL A O 1
ATOM 716 N N . ASP A 1 90 ? 1.798 1.149 8.244 1.00 93.81 90 ASP A N 1
ATOM 717 C CA . ASP A 1 90 ? 0.911 0.368 9.115 1.00 93.81 90 ASP A CA 1
ATOM 718 C C . ASP A 1 90 ? -0.137 1.264 9.801 1.00 93.81 90 ASP A C 1
ATOM 720 O O . ASP A 1 90 ? -1.328 0.944 9.813 1.00 93.81 90 ASP A O 1
ATOM 724 N N . LEU A 1 91 ? 0.269 2.445 10.285 1.00 94.00 91 LEU A N 1
ATOM 725 C CA . LEU A 1 91 ? -0.657 3.432 10.856 1.00 94.00 91 LEU A CA 1
ATOM 726 C C . LEU A 1 91 ? -1.667 3.937 9.818 1.00 94.00 91 LEU A C 1
ATOM 728 O O . LEU A 1 91 ? -2.856 4.073 10.119 1.00 94.00 91 LEU A O 1
ATOM 732 N N . PHE A 1 92 ? -1.222 4.171 8.584 1.00 95.75 92 PHE A N 1
ATOM 733 C CA . PHE A 1 92 ? -2.104 4.541 7.482 1.00 95.75 92 PHE A CA 1
ATOM 734 C C . PHE A 1 92 ? -3.125 3.438 7.149 1.00 95.75 92 PHE A C 1
ATOM 736 O O . PHE A 1 92 ? -4.309 3.733 6.959 1.00 95.75 92 PHE A O 1
ATOM 743 N N . PHE A 1 93 ? -2.724 2.167 7.136 1.00 96.88 93 PHE A N 1
ATOM 744 C CA . PHE A 1 93 ? -3.646 1.052 6.906 1.00 96.88 93 PHE A CA 1
ATOM 745 C C . PHE A 1 93 ? -4.643 0.866 8.052 1.00 96.88 93 PHE A C 1
ATOM 747 O O . PHE A 1 93 ? -5.843 0.699 7.810 1.00 96.88 93 PHE A O 1
ATOM 754 N N . GLN A 1 94 ? -4.195 0.980 9.301 1.00 95.06 94 GLN A N 1
ATOM 755 C CA . GLN A 1 94 ? -5.089 1.001 10.458 1.00 95.06 94 GLN A CA 1
ATOM 756 C C . GLN A 1 94 ? -6.108 2.143 10.359 1.00 95.06 94 GLN A C 1
ATOM 758 O O . GLN A 1 94 ? -7.296 1.950 10.626 1.00 95.06 94 GLN A O 1
ATOM 763 N N . TRP A 1 95 ? -5.674 3.322 9.915 1.00 95.56 95 TRP A N 1
ATOM 764 C CA . TRP A 1 95 ? -6.558 4.457 9.671 1.00 95.56 95 TRP A CA 1
ATOM 765 C C . TRP A 1 95 ? -7.563 4.191 8.543 1.00 95.56 95 TRP A C 1
ATOM 767 O O . TRP A 1 95 ? -8.745 4.511 8.699 1.00 95.56 95 TRP A O 1
ATOM 777 N N . CYS A 1 96 ? -7.143 3.558 7.445 1.00 96.31 96 CYS A N 1
ATOM 778 C CA . CYS A 1 96 ? -8.041 3.134 6.367 1.00 96.31 96 CYS A CA 1
ATOM 779 C C . CYS A 1 96 ? -9.139 2.205 6.899 1.00 96.31 96 CYS A C 1
ATOM 781 O O . CYS A 1 96 ? -10.325 2.416 6.630 1.00 96.31 96 CYS A O 1
ATOM 783 N N . LEU A 1 97 ? -8.755 1.214 7.705 1.00 95.31 97 LEU A N 1
ATOM 784 C CA . LEU A 1 97 ? -9.676 0.261 8.313 1.00 95.31 97 LEU A CA 1
ATOM 785 C C . LEU A 1 97 ? -10.635 0.935 9.307 1.00 95.31 97 LEU A C 1
ATOM 787 O O . LEU A 1 97 ? -11.842 0.681 9.261 1.00 95.31 97 LEU A O 1
ATOM 791 N N . ALA A 1 98 ? -10.132 1.849 10.142 1.00 95.06 98 ALA A N 1
ATOM 792 C CA . ALA A 1 98 ? -10.948 2.660 11.045 1.00 95.06 98 ALA A CA 1
ATOM 793 C C . ALA A 1 98 ? -11.998 3.487 10.285 1.00 95.06 98 ALA A C 1
ATOM 795 O O . ALA A 1 98 ? -13.154 3.575 10.697 1.00 95.06 98 ALA A O 1
ATOM 796 N N . ASN A 1 99 ? -11.621 4.006 9.114 1.00 94.88 99 ASN A N 1
ATOM 797 C CA . ASN A 1 99 ? -12.494 4.738 8.197 1.00 94.88 99 ASN A CA 1
ATOM 798 C C . ASN A 1 99 ? -13.259 3.826 7.223 1.00 94.88 99 ASN A C 1
ATOM 800 O O . ASN A 1 99 ? -13.813 4.295 6.224 1.00 94.88 99 ASN A O 1
ATOM 804 N N . ARG A 1 100 ? -13.330 2.522 7.524 1.00 95.38 100 ARG A N 1
ATOM 805 C CA . ARG A 1 100 ? -14.134 1.511 6.818 1.00 95.38 100 ARG A CA 1
ATOM 806 C C . ARG A 1 100 ? -13.790 1.373 5.334 1.00 95.38 100 ARG A C 1
ATOM 808 O O . ARG A 1 100 ? -14.628 0.920 4.546 1.00 95.38 100 ARG A O 1
ATOM 815 N N . GLN A 1 101 ? -12.564 1.721 4.958 1.00 96.44 101 GLN A N 1
ATOM 816 C CA . GLN A 1 101 ? -11.989 1.372 3.663 1.00 96.44 101 GLN A CA 1
ATOM 817 C C . GLN A 1 101 ? -11.569 -0.100 3.682 1.00 96.44 101 GLN A C 1
ATOM 819 O O . GLN A 1 101 ? -11.316 -0.667 4.745 1.00 96.44 101 GLN A O 1
ATOM 824 N N . ASN A 1 102 ? -11.566 -0.748 2.524 1.00 96.00 102 ASN A N 1
ATOM 825 C CA . ASN A 1 102 ? -11.102 -2.127 2.346 1.00 96.00 102 ASN A CA 1
ATOM 826 C C . ASN A 1 102 ? -10.141 -2.286 1.163 1.00 96.00 102 ASN A C 1
ATOM 828 O O . ASN A 1 102 ? -9.873 -3.407 0.736 1.00 96.00 102 ASN A O 1
ATOM 832 N N . TYR A 1 103 ? -9.662 -1.165 0.634 1.00 95.06 103 TYR A N 1
ATOM 833 C CA . TYR A 1 103 ? -8.878 -1.087 -0.582 1.00 95.06 103 TYR A CA 1
ATOM 834 C C . TYR A 1 103 ? -7.947 0.122 -0.525 1.00 95.06 103 TYR A C 1
ATOM 836 O O . TYR A 1 103 ? -8.368 1.208 -0.113 1.00 95.06 103 TYR A O 1
ATOM 844 N N . VAL A 1 104 ? -6.706 -0.060 -0.956 1.00 97.25 104 VAL A N 1
ATOM 845 C CA . VAL A 1 104 ? -5.758 1.023 -1.216 1.00 97.25 104 VAL A CA 1
ATOM 846 C C . VAL A 1 104 ? -5.147 0.796 -2.590 1.00 97.25 104 VAL A C 1
ATOM 848 O O . VAL A 1 104 ? -4.720 -0.306 -2.918 1.00 97.25 104 VAL A O 1
ATOM 851 N N . GLU A 1 105 ? -5.100 1.851 -3.388 1.00 96.94 105 GLU A N 1
ATOM 852 C CA . GLU A 1 105 ? -4.424 1.871 -4.676 1.00 96.94 105 GLU A CA 1
ATOM 853 C C . GLU A 1 105 ? -3.265 2.855 -4.636 1.00 96.94 105 GLU A C 1
ATOM 855 O O . GLU A 1 105 ? -3.397 3.955 -4.097 1.00 96.94 105 GLU A O 1
ATOM 860 N N . THR A 1 106 ? -2.137 2.465 -5.213 1.00 95.38 106 THR A N 1
ATOM 861 C CA . THR A 1 106 ? -0.967 3.326 -5.387 1.00 95.38 106 THR A CA 1
ATOM 862 C C . THR A 1 106 ? -0.523 3.286 -6.841 1.00 95.38 106 THR A C 1
ATOM 864 O O . THR A 1 106 ? -0.722 2.280 -7.519 1.00 95.38 106 THR A O 1
ATOM 867 N N . LEU A 1 107 ? 0.110 4.353 -7.332 1.00 93.69 107 LEU A N 1
ATOM 868 C CA . LEU A 1 107 ? 0.819 4.272 -8.608 1.00 93.69 107 LEU A CA 1
ATOM 869 C C . LEU A 1 107 ? 2.269 3.865 -8.361 1.00 93.69 107 LEU A C 1
ATOM 871 O O . LEU A 1 107 ? 2.947 4.387 -7.467 1.00 93.69 107 LEU A O 1
ATOM 875 N N . LEU A 1 108 ? 2.767 2.952 -9.184 1.00 94.44 108 LEU A N 1
ATOM 876 C CA . LEU A 1 108 ? 4.187 2.640 -9.196 1.00 94.44 108 LEU A CA 1
ATOM 877 C C . LEU A 1 108 ? 4.914 3.631 -10.097 1.00 94.44 108 LEU A C 1
ATOM 879 O O . LEU A 1 108 ? 4.447 3.959 -11.183 1.00 94.44 108 LEU A O 1
ATOM 883 N N . LEU A 1 109 ? 6.081 4.080 -9.649 1.00 93.50 109 LEU A N 1
ATOM 884 C CA . LEU A 1 109 ? 6.910 5.038 -10.360 1.00 93.50 109 LEU A CA 1
ATOM 885 C C . LEU A 1 109 ? 8.082 4.369 -11.089 1.00 93.50 109 LEU A C 1
ATOM 887 O O . LEU A 1 109 ? 8.543 3.280 -10.723 1.00 93.50 109 LEU A O 1
ATOM 891 N N . TYR A 1 110 ? 8.565 5.046 -12.123 1.00 91.50 110 TYR A N 1
ATOM 892 C CA . TYR A 1 110 ? 9.626 4.659 -13.034 1.00 91.50 110 TYR A CA 1
ATOM 893 C C . TYR A 1 110 ? 10.372 5.882 -13.577 1.00 91.50 110 TYR A C 1
ATOM 895 O O . TYR A 1 110 ? 9.773 6.874 -13.987 1.00 91.50 110 TYR A O 1
ATOM 903 N N . SER A 1 111 ? 11.692 5.768 -13.681 1.00 88.00 111 SER A N 1
ATOM 904 C CA . SER A 1 111 ? 12.518 6.671 -14.472 1.00 88.00 111 SER A CA 1
ATOM 905 C C . SER A 1 111 ? 13.734 5.910 -14.999 1.00 88.00 111 SER A C 1
ATOM 907 O O . SER A 1 111 ? 14.215 5.007 -14.304 1.00 88.00 111 SER A O 1
ATOM 909 N N . PRO A 1 112 ? 14.266 6.256 -16.186 1.00 87.38 112 PRO A N 1
ATOM 910 C CA . PRO A 1 112 ? 15.463 5.613 -16.730 1.00 87.38 112 PRO A CA 1
ATOM 911 C C . PRO A 1 112 ? 16.664 5.631 -15.774 1.00 87.38 112 PRO A C 1
ATOM 913 O O . PRO A 1 112 ? 17.461 4.698 -15.767 1.00 87.38 112 PRO A O 1
ATOM 916 N N . GLU A 1 113 ? 16.778 6.659 -14.931 1.00 88.69 113 GLU A N 1
ATOM 917 C CA . GLU A 1 113 ? 17.851 6.824 -13.946 1.00 88.69 113 GLU A CA 1
ATOM 918 C C . GLU A 1 113 ? 17.860 5.733 -12.867 1.00 88.69 113 GLU A C 1
ATOM 920 O O . GLU A 1 113 ? 18.894 5.507 -12.243 1.00 88.69 113 GLU A O 1
ATOM 925 N N . PHE A 1 114 ? 16.735 5.045 -12.653 1.00 88.38 114 PHE A N 1
ATOM 926 C CA . PHE A 1 114 ? 16.611 3.964 -11.677 1.00 88.38 114 PHE A CA 1
ATOM 927 C C . PHE A 1 114 ? 15.978 2.696 -12.270 1.00 88.38 114 PHE A C 1
ATOM 929 O O . PHE A 1 114 ? 15.374 1.913 -11.540 1.00 88.38 114 PHE A O 1
ATOM 936 N N . ASP A 1 115 ? 16.142 2.457 -13.579 1.00 88.94 115 ASP A N 1
ATOM 937 C CA . ASP A 1 115 ? 15.595 1.288 -14.295 1.00 88.94 115 ASP A CA 1
ATOM 938 C C . ASP A 1 115 ? 15.958 -0.045 -13.615 1.00 88.94 115 ASP A C 1
ATOM 940 O O . ASP A 1 115 ? 15.085 -0.885 -13.387 1.00 88.94 115 ASP A O 1
ATOM 944 N N . GLU A 1 116 ? 17.223 -0.194 -13.198 1.00 90.38 116 GLU A N 1
ATOM 945 C CA . GLU A 1 116 ? 17.708 -1.387 -12.492 1.00 90.38 116 GLU A CA 1
ATOM 946 C C . GLU A 1 116 ? 16.930 -1.621 -11.192 1.00 90.38 116 GLU A C 1
ATOM 948 O O . GLU A 1 116 ? 16.463 -2.729 -10.932 1.00 90.38 116 GLU A O 1
ATOM 953 N N . PHE A 1 117 ? 16.720 -0.569 -10.398 1.00 94.19 117 PHE A N 1
ATOM 954 C CA . PHE A 1 117 ? 15.962 -0.675 -9.157 1.00 94.19 117 PHE A CA 1
ATOM 955 C C . PHE A 1 117 ? 14.464 -0.885 -9.415 1.00 94.19 117 PHE A C 1
ATOM 957 O O . PHE A 1 117 ? 13.841 -1.714 -8.746 1.00 94.19 117 PHE A O 1
ATOM 964 N N . ALA A 1 118 ? 13.884 -0.181 -10.393 1.00 91.50 118 ALA A N 1
ATOM 965 C CA . ALA A 1 118 ? 12.455 -0.207 -10.702 1.00 91.50 118 ALA A CA 1
ATOM 966 C C . ALA A 1 118 ? 11.935 -1.612 -11.036 1.00 91.50 118 ALA A C 1
ATOM 968 O O . ALA A 1 118 ? 10.763 -1.890 -10.776 1.00 91.50 118 ALA A O 1
ATOM 969 N N . ALA A 1 119 ? 12.788 -2.471 -11.599 1.00 86.38 119 ALA A N 1
ATOM 970 C CA . ALA A 1 119 ? 12.488 -3.864 -11.926 1.00 86.38 119 ALA A CA 1
ATOM 971 C C . ALA A 1 119 ? 13.162 -4.884 -10.984 1.00 86.38 119 ALA A C 1
ATOM 973 O O . ALA A 1 119 ? 13.031 -6.088 -11.194 1.00 86.38 119 ALA A O 1
ATOM 974 N N . SER A 1 120 ? 13.889 -4.429 -9.961 1.00 94.81 120 SER A N 1
ATOM 975 C CA . SER A 1 120 ? 14.691 -5.303 -9.101 1.00 94.81 120 SER A CA 1
ATOM 976 C C . SER A 1 120 ? 13.860 -6.208 -8.187 1.00 94.81 120 SER A C 1
ATOM 978 O O . SER A 1 120 ? 12.780 -5.847 -7.710 1.00 94.81 120 SER A O 1
ATOM 980 N N . ASP A 1 121 ? 14.456 -7.344 -7.817 1.00 96.88 121 ASP A N 1
ATOM 981 C CA . ASP A 1 121 ? 13.946 -8.220 -6.757 1.00 96.88 121 ASP A CA 1
ATOM 982 C C . ASP A 1 121 ? 13.844 -7.512 -5.401 1.00 96.88 121 ASP A C 1
ATOM 984 O O . ASP A 1 121 ? 12.999 -7.865 -4.578 1.00 96.88 121 ASP A O 1
ATOM 988 N N . LEU A 1 122 ? 14.717 -6.533 -5.136 1.00 97.75 122 LEU A N 1
ATOM 989 C CA . LEU A 1 122 ? 14.691 -5.774 -3.888 1.00 97.75 122 LEU A CA 1
ATOM 990 C C . LEU A 1 122 ? 13.416 -4.935 -3.798 1.00 97.75 122 LEU A C 1
ATOM 992 O O . LEU A 1 122 ? 12.698 -5.035 -2.803 1.00 97.75 122 LEU A O 1
ATOM 996 N N . ARG A 1 123 ? 13.103 -4.162 -4.845 1.00 97.50 123 ARG A N 1
ATOM 997 C CA . ARG A 1 123 ? 11.867 -3.373 -4.901 1.00 97.50 123 ARG A CA 1
ATOM 998 C C . ARG A 1 123 ? 10.643 -4.276 -4.814 1.00 97.50 123 ARG A C 1
ATOM 1000 O O . ARG A 1 123 ? 9.756 -4.006 -4.013 1.00 97.50 123 ARG A O 1
ATOM 1007 N N . MET A 1 124 ? 10.630 -5.378 -5.563 1.00 97.81 124 MET A N 1
ATOM 1008 C CA . MET A 1 124 ? 9.541 -6.356 -5.527 1.00 97.81 124 MET A CA 1
ATOM 1009 C C . MET A 1 124 ? 9.285 -6.879 -4.104 1.00 97.81 124 MET A C 1
ATOM 1011 O O . MET A 1 124 ? 8.145 -6.900 -3.648 1.00 97.81 124 MET A O 1
ATOM 1015 N N . LYS A 1 125 ? 10.343 -7.257 -3.370 1.00 98.56 125 LYS A N 1
ATOM 1016 C CA . LYS A 1 125 ? 10.237 -7.731 -1.977 1.00 98.56 125 LYS A CA 1
ATOM 1017 C C . LYS A 1 125 ? 9.746 -6.644 -1.023 1.00 98.56 125 LYS A C 1
ATOM 1019 O O . LYS A 1 125 ? 8.950 -6.945 -0.139 1.00 98.56 125 LYS A O 1
ATOM 1024 N N . ARG A 1 126 ? 10.200 -5.400 -1.203 1.00 98.50 126 ARG A N 1
ATOM 1025 C CA . ARG A 1 126 ? 9.734 -4.246 -0.419 1.00 98.50 126 ARG A CA 1
ATOM 1026 C C . ARG A 1 126 ? 8.240 -3.993 -0.645 1.00 98.50 126 ARG A C 1
ATOM 1028 O O . ARG A 1 126 ? 7.491 -3.905 0.320 1.00 98.50 126 ARG A O 1
ATOM 1035 N N . LEU A 1 127 ? 7.782 -3.978 -1.897 1.00 98.38 127 LEU A N 1
ATOM 1036 C CA . LEU A 1 127 ? 6.355 -3.833 -2.214 1.00 98.38 127 LEU A CA 1
ATOM 1037 C C . LEU A 1 127 ? 5.521 -4.993 -1.660 1.00 98.38 127 LEU A C 1
ATOM 1039 O O . LEU A 1 127 ? 4.480 -4.751 -1.057 1.00 98.38 127 LEU A O 1
ATOM 1043 N N . ARG A 1 128 ? 6.015 -6.234 -1.765 1.00 98.62 128 ARG A N 1
ATOM 1044 C CA . ARG A 1 128 ? 5.363 -7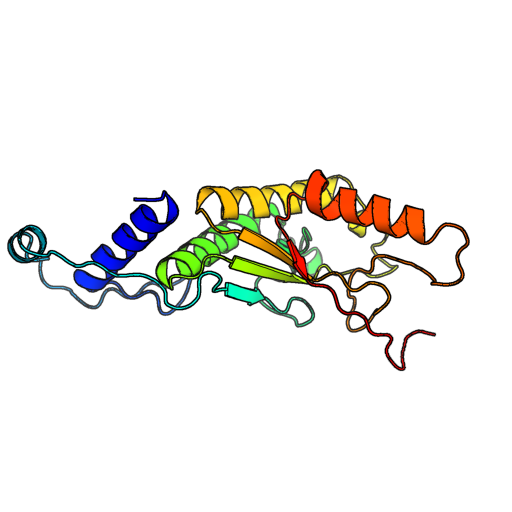.393 -1.141 1.00 98.62 128 ARG A CA 1
ATOM 1045 C C . ARG A 1 128 ? 5.191 -7.218 0.357 1.00 98.62 128 ARG A C 1
ATOM 1047 O O . ARG A 1 128 ? 4.117 -7.495 0.865 1.00 98.62 128 ARG A O 1
ATOM 1054 N N . HIS A 1 129 ? 6.206 -6.721 1.053 1.00 98.56 129 HIS A N 1
ATOM 1055 C CA . HIS A 1 129 ? 6.087 -6.478 2.485 1.00 98.56 129 HIS A CA 1
ATOM 1056 C C . HIS A 1 129 ? 4.992 -5.453 2.815 1.00 98.56 129 HIS A C 1
ATOM 1058 O O . HIS A 1 129 ? 4.233 -5.666 3.755 1.00 98.56 129 HIS A O 1
ATOM 1064 N N . ILE A 1 130 ? 4.866 -4.375 2.031 1.00 98.50 130 ILE A N 1
ATOM 1065 C CA . ILE A 1 130 ? 3.758 -3.419 2.191 1.00 98.50 130 ILE A CA 1
ATOM 1066 C C . ILE A 1 130 ? 2.407 -4.101 1.960 1.00 98.50 130 ILE A C 1
ATOM 1068 O O . ILE A 1 130 ? 1.481 -3.911 2.747 1.00 98.50 130 ILE A O 1
ATOM 1072 N N . ASN A 1 131 ? 2.297 -4.929 0.923 1.00 98.31 131 ASN A N 1
ATOM 1073 C CA . ASN A 1 131 ? 1.056 -5.636 0.625 1.00 98.31 131 ASN A CA 1
ATOM 1074 C C . ASN A 1 131 ? 0.699 -6.652 1.721 1.00 98.31 131 ASN A C 1
ATOM 1076 O O . ASN A 1 131 ? -0.444 -6.680 2.171 1.00 98.31 131 ASN A O 1
ATOM 1080 N N . ASP A 1 132 ? 1.682 -7.372 2.264 1.00 98.31 132 ASP A N 1
ATOM 1081 C CA . ASP A 1 132 ? 1.495 -8.274 3.403 1.00 98.31 132 ASP A CA 1
ATOM 1082 C C . ASP A 1 132 ? 0.972 -7.519 4.644 1.00 98.31 132 ASP A C 1
ATOM 1084 O O . ASP A 1 132 ? 0.107 -8.025 5.363 1.00 98.31 132 ASP A O 1
ATOM 1088 N N . LEU A 1 133 ? 1.454 -6.295 4.907 1.00 97.75 133 LEU A N 1
ATOM 1089 C CA . LEU A 1 133 ? 0.937 -5.448 5.993 1.00 97.75 133 LEU A CA 1
ATOM 1090 C C . LEU A 1 133 ? -0.542 -5.089 5.780 1.00 97.75 133 LEU A C 1
ATOM 1092 O O . LEU A 1 133 ? -1.341 -5.206 6.711 1.00 97.75 133 LEU A O 1
ATOM 1096 N N . ALA A 1 134 ? -0.929 -4.720 4.556 1.00 97.44 134 ALA A N 1
ATOM 1097 C CA . ALA A 1 134 ? -2.324 -4.450 4.212 1.00 97.44 134 ALA A CA 1
ATOM 1098 C C . ALA A 1 134 ? -3.205 -5.700 4.385 1.00 97.44 134 ALA A C 1
ATOM 1100 O O . ALA A 1 134 ? -4.263 -5.642 5.021 1.00 97.44 134 ALA A O 1
ATOM 1101 N N . HIS A 1 135 ? -2.743 -6.853 3.891 1.00 97.44 135 HIS A N 1
ATOM 1102 C CA . HIS A 1 135 ? -3.451 -8.132 3.982 1.00 97.44 135 HIS A CA 1
ATOM 1103 C C . HIS A 1 135 ? -3.640 -8.594 5.426 1.00 97.44 135 HIS A C 1
ATOM 1105 O O . HIS A 1 135 ? -4.718 -9.084 5.775 1.00 97.44 135 HIS A O 1
ATOM 1111 N N . ASN A 1 136 ? -2.647 -8.373 6.294 1.00 95.94 136 ASN A N 1
ATOM 1112 C CA . ASN A 1 136 ? -2.754 -8.639 7.733 1.00 95.94 136 ASN A CA 1
ATOM 1113 C C . ASN A 1 136 ? -3.883 -7.829 8.396 1.00 95.94 136 ASN A C 1
ATOM 1115 O O . ASN A 1 136 ? -4.475 -8.281 9.378 1.00 95.94 136 ASN A O 1
ATOM 1119 N N . LEU A 1 137 ? -4.227 -6.670 7.828 1.00 95.31 137 LEU A N 1
ATOM 1120 C CA . LEU A 1 137 ? -5.345 -5.817 8.238 1.00 95.31 137 LEU A CA 1
ATOM 1121 C C . LEU A 1 137 ? -6.599 -6.006 7.374 1.00 95.31 137 LEU A C 1
ATOM 1123 O O . LEU A 1 137 ? -7.559 -5.246 7.499 1.00 95.31 137 LEU A O 1
ATOM 1127 N N . THR A 1 138 ? -6.644 -7.050 6.542 1.00 95.38 138 THR A N 1
ATOM 1128 C CA . THR A 1 138 ? -7.767 -7.395 5.652 1.00 95.38 138 THR A CA 1
ATOM 1129 C C . THR A 1 138 ? -8.084 -6.343 4.580 1.00 95.38 138 THR A C 1
ATOM 1131 O O . THR A 1 138 ? -9.198 -6.315 4.049 1.00 95.38 138 THR A O 1
ATOM 1134 N N . LEU A 1 139 ? -7.118 -5.477 4.264 1.00 96.94 139 LEU A N 1
ATOM 1135 C CA . LEU A 1 139 ? -7.183 -4.540 3.146 1.00 96.94 139 LEU A CA 1
ATOM 1136 C C . LEU A 1 139 ? -6.654 -5.206 1.877 1.00 96.94 139 LEU A C 1
ATOM 1138 O O . LEU A 1 139 ? -5.726 -6.004 1.948 1.00 96.94 139 LEU A O 1
ATOM 1142 N N . MET A 1 140 ? -7.231 -4.852 0.732 1.00 97.44 140 MET A N 1
ATOM 1143 C CA . MET A 1 140 ? -6.678 -5.193 -0.580 1.00 97.44 140 MET A CA 1
ATOM 1144 C C . MET A 1 140 ? -5.773 -4.069 -1.085 1.00 97.44 140 MET A C 1
ATOM 1146 O O . MET A 1 140 ? -6.048 -2.893 -0.828 1.00 97.44 140 MET A O 1
ATOM 1150 N N . MET A 1 141 ? -4.751 -4.434 -1.851 1.00 97.88 141 MET A N 1
ATOM 1151 C CA . MET A 1 141 ? -3.819 -3.518 -2.500 1.00 97.88 141 MET A CA 1
ATOM 1152 C C . MET A 1 141 ? -3.948 -3.59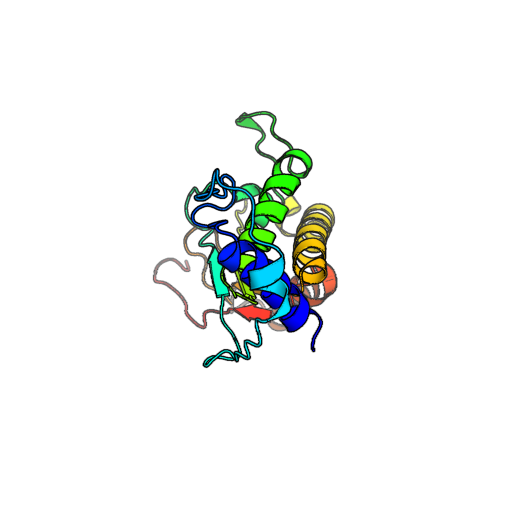5 -4.019 1.00 97.88 141 MET A C 1
ATOM 1154 O O . MET A 1 141 ? -3.975 -4.679 -4.603 1.00 97.88 141 MET A O 1
ATOM 1158 N N . SER A 1 142 ? -3.968 -2.435 -4.666 1.00 96.75 142 SER A N 1
ATOM 1159 C CA . SER A 1 142 ? -3.885 -2.302 -6.120 1.00 96.75 142 SER A CA 1
ATOM 1160 C C . SER A 1 142 ? -2.697 -1.452 -6.518 1.00 96.75 142 SER A C 1
ATOM 1162 O O . SER A 1 142 ? -2.364 -0.474 -5.845 1.00 96.75 142 SER A O 1
ATOM 1164 N N . ALA A 1 143 ? -2.084 -1.832 -7.629 1.00 95.50 143 ALA A N 1
ATOM 1165 C CA . ALA A 1 143 ? -1.161 -0.970 -8.336 1.00 95.50 143 ALA A CA 1
ATOM 1166 C C . ALA A 1 143 ? -1.884 -0.401 -9.557 1.00 95.50 143 ALA A C 1
ATOM 1168 O O . ALA A 1 143 ? -2.401 -1.153 -10.384 1.00 95.50 143 ALA A O 1
ATOM 1169 N N . ASP A 1 144 ? -1.903 0.919 -9.684 1.00 92.31 144 ASP A N 1
ATOM 1170 C CA . ASP A 1 144 ? -2.229 1.554 -10.951 1.00 92.31 144 ASP A CA 1
ATOM 1171 C C . ASP A 1 144 ? -0.994 1.496 -11.848 1.00 92.31 144 ASP A C 1
ATOM 1173 O O . ASP A 1 144 ? 0.059 2.080 -11.555 1.00 92.31 144 ASP A O 1
ATOM 1177 N N . VAL A 1 145 ? -1.124 0.712 -12.911 1.00 90.56 145 VAL A N 1
ATOM 1178 C CA . VAL A 1 145 ? -0.088 0.507 -13.907 1.00 90.56 145 VAL A CA 1
ATOM 1179 C C . VAL A 1 145 ? -0.692 0.762 -15.284 1.00 90.56 145 VAL A C 1
ATOM 1181 O O . VAL A 1 145 ? -1.441 -0.074 -15.813 1.00 90.56 145 VAL A O 1
ATOM 1184 N N . PRO A 1 146 ? -0.363 1.890 -15.926 1.00 89.06 146 PRO A N 1
ATOM 1185 C CA . PRO A 1 146 ? -0.761 2.106 -17.302 1.00 89.06 146 PRO A CA 1
ATOM 1186 C C . PRO A 1 146 ? -0.092 1.124 -18.264 1.00 89.06 146 PRO A C 1
ATOM 1188 O O . PRO A 1 146 ? 1.035 0.669 -18.063 1.00 89.06 146 PRO A O 1
ATOM 1191 N N . ILE A 1 147 ? -0.761 0.864 -19.389 1.00 85.75 147 ILE A N 1
ATOM 1192 C CA . ILE A 1 147 ? -0.185 0.030 -20.450 1.00 85.75 147 ILE A CA 1
ATOM 1193 C C . ILE A 1 147 ? 1.018 0.748 -21.079 1.00 85.75 147 ILE A C 1
ATOM 1195 O O . ILE A 1 147 ? 2.125 0.215 -21.067 1.00 85.75 147 ILE A O 1
ATOM 1199 N N . ALA A 1 148 ? 0.810 1.966 -21.590 1.00 81.06 148 ALA A N 1
ATOM 1200 C CA . ALA A 1 148 ? 1.828 2.734 -22.318 1.00 81.06 148 ALA A CA 1
ATOM 1201 C C . ALA A 1 148 ? 1.983 4.190 -21.843 1.00 81.06 148 ALA A C 1
ATOM 1203 O O . ALA A 1 148 ? 2.892 4.893 -22.285 1.00 81.06 148 ALA A O 1
ATOM 1204 N N . LEU A 1 149 ? 1.095 4.672 -20.969 1.00 80.12 149 LEU A N 1
ATOM 1205 C CA . LEU A 1 149 ? 1.155 6.038 -20.466 1.00 80.12 149 LEU A CA 1
ATOM 1206 C C . LEU A 1 149 ? 2.390 6.241 -19.574 1.00 80.12 149 LEU A C 1
ATOM 1208 O O . LEU A 1 149 ? 2.586 5.516 -18.606 1.00 80.12 149 LEU A O 1
ATOM 1212 N N . ARG A 1 150 ? 3.191 7.272 -19.872 1.00 81.19 150 ARG A N 1
ATOM 1213 C CA . ARG A 1 150 ? 4.425 7.610 -19.132 1.00 81.19 150 ARG A CA 1
ATOM 1214 C C . ARG A 1 150 ? 4.342 8.906 -18.320 1.00 81.19 150 ARG A C 1
ATOM 1216 O O . ARG A 1 150 ? 5.369 9.435 -17.897 1.00 81.19 150 ARG A O 1
ATOM 1223 N N . GLN A 1 151 ? 3.148 9.479 -18.165 1.00 78.31 151 GLN A N 1
ATOM 1224 C CA . GLN A 1 151 ? 2.997 10.748 -17.454 1.00 78.31 151 GLN A CA 1
ATOM 1225 C C . GLN A 1 151 ? 3.538 10.650 -16.027 1.00 78.31 151 GLN A C 1
ATOM 1227 O O . GLN A 1 151 ? 3.342 9.649 -15.350 1.00 78.31 151 GLN A O 1
ATOM 1232 N N . GLN A 1 152 ? 4.238 11.705 -15.599 1.00 82.12 152 GLN A N 1
ATOM 1233 C CA . GLN A 1 152 ? 4.695 11.894 -14.218 1.00 82.12 152 GLN A CA 1
ATOM 1234 C C . GLN A 1 152 ? 5.395 10.662 -13.625 1.00 82.12 152 GLN A C 1
ATOM 1236 O O . GLN A 1 152 ? 5.153 10.299 -12.478 1.00 82.12 152 GLN A O 1
ATOM 1241 N N . HIS A 1 153 ? 6.277 10.040 -14.413 1.00 88.00 153 HIS A N 1
ATOM 1242 C CA . HIS A 1 153 ? 7.061 8.882 -13.992 1.00 88.00 153 HIS A CA 1
ATOM 1243 C C . HIS A 1 153 ? 6.230 7.628 -13.699 1.00 88.00 153 HIS A C 1
ATOM 1245 O O . HIS A 1 153 ? 6.693 6.793 -12.939 1.00 88.00 153 HIS A O 1
ATOM 1251 N N . SER A 1 154 ? 5.042 7.434 -14.278 1.00 88.19 154 SER A N 1
ATOM 1252 C CA . SER A 1 154 ? 4.327 6.160 -14.113 1.00 88.19 154 SER A CA 1
ATOM 1253 C C . SER A 1 154 ? 5.148 4.977 -14.626 1.00 88.19 154 SER A C 1
ATOM 1255 O O . SER A 1 154 ? 5.753 5.030 -15.698 1.00 88.19 154 SER A O 1
ATOM 1257 N N . TRP A 1 155 ? 5.142 3.889 -13.866 1.00 89.88 155 TRP A N 1
ATOM 1258 C CA . TRP A 1 155 ? 5.634 2.589 -14.296 1.00 89.88 155 TRP A CA 1
ATOM 1259 C C . TRP A 1 155 ? 4.636 1.983 -15.279 1.00 89.88 155 TRP A C 1
ATOM 1261 O O . TRP A 1 155 ? 3.439 1.974 -15.019 1.00 89.88 155 TRP A O 1
ATOM 1271 N N . PHE A 1 156 ? 5.122 1.504 -16.418 1.00 88.56 156 PHE A N 1
ATOM 1272 C CA . PHE A 1 156 ? 4.290 1.097 -17.549 1.00 88.56 156 PHE A CA 1
ATOM 1273 C C . PHE A 1 156 ? 4.557 -0.354 -17.949 1.00 88.56 156 PHE A C 1
ATOM 1275 O O . PHE A 1 156 ? 5.663 -0.873 -17.760 1.00 88.56 156 PHE A O 1
ATOM 1282 N N . MET A 1 157 ? 3.547 -1.009 -18.527 1.00 88.56 157 MET A N 1
ATOM 1283 C CA . MET A 1 157 ? 3.651 -2.420 -18.912 1.00 88.56 157 MET A CA 1
ATOM 1284 C C . MET A 1 157 ? 4.546 -2.637 -20.134 1.00 88.56 157 MET A C 1
ATOM 1286 O O . MET A 1 157 ? 5.314 -3.596 -20.156 1.00 88.56 157 MET A O 1
ATOM 1290 N N . ILE A 1 158 ? 4.478 -1.748 -21.131 1.00 87.50 158 ILE A N 1
ATOM 1291 C CA . ILE A 1 158 ? 5.236 -1.881 -22.383 1.00 87.50 158 ILE A CA 1
ATOM 1292 C C . ILE A 1 158 ? 6.153 -0.689 -22.630 1.00 87.50 158 ILE A C 1
ATOM 1294 O O . ILE A 1 158 ? 5.761 0.464 -22.450 1.00 87.50 158 ILE A O 1
ATOM 1298 N N . LYS A 1 159 ? 7.381 -0.961 -23.087 1.00 78.56 159 LYS A N 1
ATOM 1299 C CA . LYS A 1 159 ? 8.310 0.093 -23.512 1.00 78.56 159 LYS A CA 1
ATOM 1300 C C . LYS A 1 159 ? 7.795 0.750 -24.787 1.00 78.56 159 LYS A C 1
ATOM 1302 O O . LYS A 1 159 ? 7.468 1.930 -24.735 1.00 78.56 159 LYS A O 1
ATOM 1307 N N . ASN A 1 160 ? 7.643 0.018 -25.890 1.00 76.56 160 ASN A N 1
ATOM 1308 C CA . ASN A 1 160 ? 6.994 0.534 -27.098 1.00 76.56 160 ASN A CA 1
ATOM 1309 C C . ASN A 1 160 ? 5.947 -0.451 -27.626 1.00 76.56 160 ASN A C 1
ATOM 1311 O O . ASN A 1 160 ? 6.142 -1.661 -27.588 1.00 76.56 160 ASN A O 1
ATOM 1315 N N . ALA A 1 161 ? 4.849 0.072 -28.174 1.00 74.25 161 ALA A N 1
ATOM 1316 C CA . ALA A 1 161 ? 3.788 -0.756 -28.759 1.00 74.25 161 ALA A CA 1
ATOM 1317 C C . ALA A 1 161 ? 4.223 -1.491 -30.039 1.00 74.25 161 ALA A C 1
ATOM 1319 O O . ALA A 1 161 ? 3.627 -2.505 -30.394 1.00 74.25 161 ALA A O 1
ATOM 1320 N N . ASP A 1 162 ? 5.267 -0.993 -30.705 1.00 81.38 162 ASP A N 1
ATOM 1321 C CA . ASP A 1 162 ? 5.829 -1.591 -31.918 1.00 81.38 162 ASP A CA 1
ATOM 1322 C C . ASP A 1 162 ? 6.879 -2.678 -31.622 1.00 81.38 162 ASP A C 1
ATOM 1324 O O . ASP A 1 162 ? 7.364 -3.333 -32.550 1.00 81.38 162 ASP A O 1
ATOM 1328 N N . ASP A 1 163 ? 7.247 -2.885 -30.351 1.00 83.50 163 ASP A N 1
ATOM 1329 C CA . ASP A 1 163 ? 8.190 -3.935 -29.974 1.00 83.50 163 ASP A CA 1
ATOM 1330 C C . ASP A 1 163 ? 7.563 -5.307 -30.266 1.00 83.50 163 ASP A C 1
ATOM 1332 O O . ASP A 1 163 ? 6.443 -5.601 -29.851 1.00 83.50 163 ASP A O 1
ATOM 1336 N N . ALA A 1 164 ? 8.279 -6.185 -30.973 1.00 86.19 164 ALA A N 1
ATOM 1337 C CA . ALA A 1 164 ? 7.744 -7.487 -31.386 1.00 86.19 164 ALA A CA 1
ATOM 1338 C C . ALA A 1 164 ? 7.361 -8.409 -30.206 1.00 86.19 164 ALA A C 1
ATOM 1340 O O . ALA A 1 164 ? 6.631 -9.379 -30.401 1.00 86.19 164 ALA A O 1
ATOM 1341 N N . ASP A 1 165 ? 7.856 -8.114 -29.003 1.00 89.94 165 ASP A N 1
ATOM 1342 C CA . ASP A 1 165 ? 7.666 -8.873 -27.768 1.00 89.94 165 ASP A CA 1
ATOM 1343 C C . ASP A 1 165 ? 6.725 -8.188 -26.758 1.00 89.94 165 ASP A C 1
ATOM 1345 O O . ASP A 1 165 ? 6.666 -8.610 -25.605 1.00 89.94 165 ASP A O 1
ATOM 1349 N N . TRP A 1 166 ? 5.951 -7.171 -27.162 1.00 87.44 166 TRP A N 1
ATOM 1350 C CA . TRP A 1 166 ? 5.090 -6.398 -26.251 1.00 87.44 166 TRP A CA 1
ATOM 1351 C C 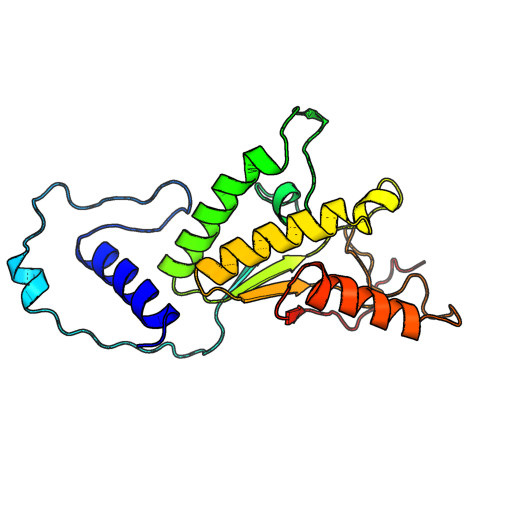. TRP A 1 166 ? 4.144 -7.260 -25.391 1.00 87.44 166 TRP A C 1
ATOM 1353 O O . TRP A 1 166 ? 3.881 -6.914 -24.243 1.00 87.44 166 TRP A O 1
ATOM 1363 N N . GLN A 1 167 ? 3.648 -8.393 -25.910 1.00 90.44 167 GLN A N 1
ATOM 1364 C CA . GLN A 1 167 ? 2.801 -9.326 -25.144 1.00 90.44 167 GLN A CA 1
ATOM 1365 C C . GLN A 1 167 ? 3.570 -9.952 -23.987 1.00 90.44 167 GLN A C 1
ATOM 1367 O O . GLN A 1 167 ? 3.084 -9.952 -22.862 1.00 90.44 167 GLN A O 1
ATOM 1372 N N . GLN A 1 168 ? 4.795 -10.409 -24.256 1.00 92.00 168 GLN A N 1
ATOM 1373 C CA . GLN A 1 168 ? 5.656 -10.977 -23.228 1.00 92.00 168 GLN A CA 1
ATOM 1374 C C . GLN A 1 168 ? 6.016 -9.922 -22.179 1.00 92.00 168 GLN A C 1
ATOM 1376 O O . GLN A 1 168 ? 6.022 -10.229 -20.995 1.00 92.00 168 GLN A O 1
ATOM 1381 N N . GLN A 1 169 ? 6.245 -8.667 -22.591 1.00 90.56 169 GLN A N 1
ATOM 1382 C CA . GLN A 1 169 ? 6.474 -7.574 -21.642 1.00 90.56 169 GLN A CA 1
ATOM 1383 C C . GLN A 1 169 ? 5.278 -7.397 -20.693 1.00 90.56 169 GLN A C 1
ATOM 1385 O O . GLN A 1 169 ? 5.481 -7.281 -19.486 1.00 90.56 169 GLN A O 1
ATOM 1390 N N . ILE A 1 170 ? 4.043 -7.413 -21.213 1.00 91.62 170 ILE A N 1
ATOM 1391 C CA . ILE A 1 170 ? 2.836 -7.339 -20.376 1.00 91.62 170 ILE A CA 1
ATOM 1392 C C . ILE A 1 170 ? 2.784 -8.526 -19.418 1.00 91.62 170 ILE A C 1
ATOM 1394 O O . ILE A 1 170 ? 2.654 -8.302 -18.219 1.00 91.62 170 ILE A O 1
ATOM 1398 N N . ASP A 1 171 ? 2.924 -9.755 -19.916 1.00 93.44 171 ASP A N 1
ATOM 1399 C CA . ASP A 1 171 ? 2.855 -10.962 -19.087 1.00 93.44 171 ASP A CA 1
ATOM 1400 C C . ASP A 1 171 ? 3.898 -10.926 -17.956 1.00 93.44 171 ASP A C 1
ATOM 1402 O O . ASP A 1 171 ? 3.550 -11.092 -16.786 1.00 93.44 171 ASP A O 1
ATOM 1406 N N . ASP A 1 172 ? 5.149 -10.582 -18.273 1.00 93.38 172 ASP A N 1
ATOM 1407 C CA . ASP A 1 172 ? 6.233 -10.473 -17.292 1.00 93.38 172 ASP A CA 1
ATOM 1408 C C . ASP A 1 172 ? 5.949 -9.385 -16.242 1.00 93.38 172 ASP A C 1
ATOM 1410 O O . ASP A 1 172 ? 6.252 -9.552 -15.056 1.00 93.38 172 ASP A O 1
ATOM 1414 N N . ARG A 1 173 ? 5.362 -8.249 -16.648 1.00 91.81 173 ARG A N 1
ATOM 1415 C CA . ARG A 1 173 ? 4.990 -7.170 -15.719 1.00 91.81 173 ARG A CA 1
ATOM 1416 C C . ARG A 1 173 ? 3.801 -7.550 -14.843 1.00 91.81 173 ARG A C 1
ATOM 1418 O O . ARG A 1 173 ? 3.817 -7.221 -13.657 1.00 91.81 173 ARG A O 1
ATOM 1425 N N . LEU A 1 174 ? 2.797 -8.229 -15.394 1.00 93.69 174 LEU A N 1
ATOM 1426 C CA . LEU A 1 174 ? 1.655 -8.732 -14.633 1.00 93.69 174 LEU A CA 1
ATOM 1427 C C . LEU A 1 174 ? 2.120 -9.737 -13.580 1.00 93.69 174 LEU A C 1
ATOM 1429 O O . LEU A 1 174 ? 1.747 -9.608 -12.413 1.00 93.69 174 LEU A O 1
ATOM 1433 N N . ASP A 1 175 ? 2.995 -10.670 -13.958 1.00 95.75 175 ASP A N 1
ATOM 1434 C CA . ASP A 1 175 ? 3.593 -11.625 -13.028 1.00 95.75 175 ASP A CA 1
ATOM 1435 C C . ASP A 1 175 ? 4.418 -10.917 -11.952 1.00 95.75 175 ASP A C 1
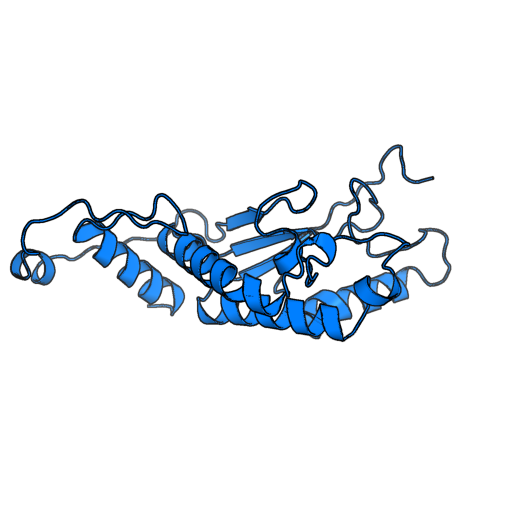ATOM 1437 O O . ASP A 1 175 ? 4.301 -11.246 -10.768 1.00 95.75 175 ASP A O 1
ATOM 1441 N N . TRP A 1 176 ? 5.200 -9.900 -12.322 1.00 95.25 176 TRP A N 1
ATOM 1442 C CA . TRP A 1 176 ? 5.971 -9.119 -11.358 1.00 95.25 176 TRP A CA 1
ATOM 1443 C C . TRP A 1 176 ? 5.077 -8.388 -10.352 1.00 95.25 176 TRP A C 1
ATOM 1445 O O . TRP A 1 176 ? 5.369 -8.409 -9.160 1.00 95.25 176 TRP A O 1
ATOM 1455 N N . VAL A 1 177 ? 3.980 -7.764 -10.789 1.00 95.31 177 VAL A N 1
ATOM 1456 C CA . VAL A 1 177 ? 3.100 -6.976 -9.908 1.00 95.31 177 VAL A CA 1
ATOM 1457 C C . VAL A 1 177 ? 2.191 -7.874 -9.067 1.00 95.31 177 VAL A C 1
ATOM 1459 O O . VAL A 1 177 ? 2.188 -7.777 -7.839 1.00 95.31 177 VAL A O 1
ATOM 1462 N N . LEU A 1 178 ? 1.438 -8.768 -9.706 1.00 96.44 178 LEU A N 1
ATOM 1463 C CA . LEU A 1 178 ? 0.414 -9.570 -9.035 1.00 96.44 178 LEU A CA 1
ATOM 1464 C C . LEU A 1 178 ? 1.038 -10.714 -8.236 1.00 96.44 178 LEU A C 1
ATOM 1466 O O . LEU A 1 178 ? 0.760 -10.883 -7.052 1.00 96.44 178 LEU A O 1
ATOM 1470 N N . THR A 1 179 ? 1.934 -11.482 -8.856 1.00 96.12 179 THR A N 1
ATOM 1471 C CA . THR A 1 179 ? 2.537 -12.657 -8.211 1.00 96.12 179 THR A CA 1
ATOM 1472 C C . THR A 1 179 ? 3.780 -12.280 -7.414 1.00 96.12 179 THR A C 1
ATOM 1474 O O . THR A 1 179 ? 3.984 -12.777 -6.306 1.00 96.12 179 THR A O 1
ATOM 1477 N N . GLY A 1 180 ? 4.629 -11.413 -7.969 1.00 97.06 180 GLY A N 1
ATOM 1478 C CA . GLY A 1 180 ? 5.907 -10.998 -7.401 1.00 97.06 180 GLY A CA 1
ATOM 1479 C C . GLY A 1 180 ? 5.758 -10.020 -6.237 1.00 97.06 180 GLY A C 1
ATOM 1480 O O . GLY A 1 180 ? 6.185 -10.319 -5.120 1.00 97.06 180 GLY A O 1
ATOM 1481 N N . ALA A 1 181 ? 5.124 -8.879 -6.465 1.00 97.50 181 ALA A N 1
ATOM 1482 C CA . ALA A 1 181 ? 4.882 -7.863 -5.451 1.00 97.50 181 ALA A CA 1
ATOM 1483 C C . ALA A 1 181 ? 3.602 -8.126 -4.641 1.00 97.50 181 ALA A C 1
ATOM 1485 O O . ALA A 1 181 ? 3.425 -7.515 -3.598 1.00 97.50 181 ALA A O 1
ATOM 1486 N N . GLY A 1 182 ? 2.738 -9.061 -5.047 1.00 97.81 182 GLY A N 1
ATOM 1487 C CA . GLY A 1 182 ? 1.592 -9.491 -4.238 1.00 97.81 182 GLY A CA 1
ATOM 1488 C C . GLY A 1 182 ? 0.421 -8.508 -4.226 1.00 97.81 182 GLY A C 1
ATOM 1489 O O . GLY A 1 182 ? -0.317 -8.472 -3.248 1.00 97.81 182 GLY A O 1
ATOM 1490 N N . PHE A 1 183 ? 0.272 -7.682 -5.264 1.00 97.88 183 PHE A N 1
ATOM 1491 C CA . PHE A 1 183 ? -0.927 -6.856 -5.414 1.00 97.88 183 PHE A CA 1
ATOM 1492 C C . PHE A 1 183 ? -2.140 -7.730 -5.764 1.00 97.88 183 PHE A C 1
ATOM 1494 O O . PHE A 1 183 ? -2.025 -8.693 -6.520 1.00 97.88 183 PHE A O 1
ATOM 1501 N N . ASP A 1 184 ? -3.314 -7.378 -5.241 1.00 97.38 184 ASP A N 1
ATOM 1502 C CA . ASP A 1 184 ? -4.559 -8.124 -5.470 1.00 97.38 184 ASP A CA 1
ATOM 1503 C C . ASP A 1 184 ? -5.222 -7.752 -6.797 1.00 97.38 184 ASP A C 1
ATOM 1505 O O . ASP A 1 184 ? -5.947 -8.547 -7.400 1.00 97.38 184 ASP A O 1
ATOM 1509 N N . MET A 1 185 ? -5.029 -6.502 -7.215 1.00 93.06 185 MET A N 1
ATOM 1510 C CA . MET A 1 185 ? -5.692 -5.903 -8.363 1.00 93.06 185 MET A CA 1
ATOM 1511 C C . MET A 1 185 ? -4.730 -4.995 -9.126 1.00 93.06 185 MET A C 1
ATOM 1513 O O . MET A 1 185 ? -3.709 -4.545 -8.606 1.00 93.06 185 MET A O 1
ATOM 1517 N N . LEU A 1 186 ? -5.097 -4.722 -10.373 1.00 91.75 186 LEU A N 1
ATOM 1518 C CA . LEU A 1 186 ? -4.457 -3.719 -11.205 1.00 91.75 186 LEU A CA 1
ATOM 1519 C C . LEU A 1 186 ? -5.495 -2.685 -11.622 1.00 91.75 186 LEU A C 1
ATOM 1521 O O . LEU A 1 186 ? -6.492 -3.026 -12.268 1.00 91.75 186 LEU A O 1
ATOM 1525 N N . GLY A 1 187 ? -5.231 -1.432 -11.272 1.00 88.62 187 GLY A N 1
ATOM 1526 C CA . GLY A 1 187 ? -5.764 -0.286 -11.991 1.00 88.62 187 GLY A CA 1
ATOM 1527 C C . GLY A 1 187 ? -4.994 -0.146 -13.300 1.00 88.62 187 GLY A C 1
ATOM 1528 O O . GLY A 1 187 ? -3.791 -0.408 -13.351 1.00 88.62 187 GLY A O 1
ATOM 1529 N N . THR A 1 188 ? -5.674 0.191 -14.392 1.00 85.94 188 THR A N 1
ATOM 1530 C CA . THR A 1 188 ? -4.968 0.472 -15.641 1.00 85.94 188 THR A CA 1
ATOM 1531 C C . THR A 1 188 ? -5.671 1.537 -16.453 1.00 85.94 188 THR A C 1
ATOM 1533 O O . THR A 1 188 ? -6.899 1.565 -16.573 1.00 85.94 188 THR A O 1
ATOM 1536 N N . GLU A 1 189 ? -4.863 2.384 -17.074 1.00 80.38 189 GLU A N 1
ATOM 1537 C CA . GLU A 1 189 ? -5.314 3.379 -18.024 1.00 80.38 189 GLU A CA 1
ATOM 1538 C C . GLU A 1 189 ? -5.052 2.903 -19.456 1.00 80.38 189 GLU A C 1
ATOM 1540 O O . GLU A 1 189 ? -3.915 2.708 -19.896 1.00 80.38 189 GLU A O 1
ATOM 1545 N N . SER A 1 190 ? -6.140 2.734 -20.211 1.00 68.94 190 SER A N 1
ATOM 1546 C CA . SER A 1 190 ? -6.107 2.442 -21.647 1.00 68.94 190 SER A CA 1
ATOM 1547 C C . SER A 1 190 ? -6.049 3.749 -22.440 1.00 68.94 190 SER A C 1
ATOM 1549 O O . SER A 1 190 ? -7.009 4.134 -23.107 1.00 68.94 190 SER A O 1
ATOM 1551 N N . GLY A 1 191 ? -4.935 4.469 -22.316 1.00 63.84 191 GLY A N 1
ATOM 1552 C CA . GLY A 1 191 ? -4.708 5.739 -22.996 1.00 63.84 191 GLY A CA 1
ATOM 1553 C C . GLY A 1 191 ? -3.237 5.957 -23.338 1.00 63.84 191 GLY A C 1
ATOM 1554 O O . GLY A 1 191 ? -2.340 5.499 -22.636 1.00 63.84 191 GLY A O 1
ATOM 1555 N N . SER A 1 192 ? -2.992 6.672 -24.432 1.00 56.91 192 SER A N 1
ATOM 1556 C CA . SER A 1 192 ? -1.701 7.292 -24.745 1.00 56.91 192 SER A CA 1
ATOM 1557 C C . SER A 1 192 ? -1.842 8.798 -24.555 1.00 56.91 192 SER A C 1
ATOM 1559 O O . SER A 1 192 ? -2.891 9.348 -24.891 1.00 56.91 192 SER A O 1
ATOM 1561 N N . THR A 1 193 ? -0.812 9.492 -24.073 1.00 58.41 193 THR A N 1
ATOM 1562 C CA . THR A 1 193 ? -0.845 10.967 -24.009 1.00 58.41 193 THR A CA 1
ATOM 1563 C C . THR A 1 193 ? -0.024 11.606 -25.112 1.00 58.41 193 THR A C 1
ATOM 1565 O O . THR A 1 193 ? 0.804 10.956 -25.747 1.00 58.41 193 THR A O 1
ATOM 1568 N N . GLU A 1 194 ? -0.224 12.907 -25.320 1.00 47.38 194 GLU A N 1
ATOM 1569 C CA . GLU A 1 194 ? 0.544 13.727 -26.270 1.00 47.38 194 GLU A CA 1
ATOM 1570 C C . GLU A 1 194 ? 2.065 13.751 -25.991 1.00 47.38 194 GLU A C 1
ATOM 1572 O O . GLU A 1 194 ? 2.822 14.297 -26.786 1.00 47.38 194 GLU A O 1
ATOM 1577 N N . PHE A 1 195 ? 2.532 13.135 -24.897 1.00 49.75 195 PHE A N 1
ATOM 1578 C CA . PHE A 1 195 ? 3.939 13.068 -24.486 1.00 49.75 195 PHE A CA 1
ATOM 1579 C C . PHE A 1 195 ? 4.575 11.674 -24.671 1.00 49.75 195 PHE A C 1
ATOM 1581 O O . PHE A 1 195 ? 5.597 11.378 -24.060 1.00 49.75 195 PHE A O 1
ATOM 1588 N N . SER A 1 196 ? 3.975 10.800 -25.487 1.00 46.47 196 SER A N 1
ATOM 1589 C CA . SER A 1 196 ? 4.418 9.402 -25.679 1.00 46.47 196 SER A CA 1
ATOM 1590 C C . SER A 1 196 ? 5.555 9.218 -26.708 1.00 46.47 196 SER A C 1
ATOM 1592 O O . SER A 1 196 ? 5.686 8.127 -27.261 1.00 46.47 196 SER A O 1
ATOM 1594 N N . HIS A 1 197 ? 6.339 10.257 -27.017 1.00 48.72 197 HIS A N 1
ATOM 1595 C CA . HIS A 1 197 ? 7.343 10.247 -28.095 1.00 48.72 197 HIS A CA 1
ATOM 1596 C C . HIS A 1 197 ? 8.768 10.446 -27.583 1.00 48.72 197 HIS A C 1
ATOM 1598 O O . HIS A 1 197 ? 8.974 11.380 -26.777 1.00 48.72 197 HIS A O 1
#

pLDDT: mean 88.92, std 10.38, range [46.47, 98.62]

Secondary structure (DSSP, 8-state):
--HHHHHHHHHHHHHHTTEE-SSTT--EE---SPP-HHHHHT-------SSS--EEEE-TTS--TTHHHHHT--BGGGTB-HHHHHHHHHHHHHHHHHTT--EEEEEPB--GGGHHHHT-HHHHHHHHHHHHHHHHTT-EEEEE--SS--GGGB--S-S-TT-TTHHHHHHHHHIIIIIIS--SEEE------TT--

Radius of gyration: 19.94 Å; chains: 1; bounding box: 46×27×64 Å

Sequence (197 aa):
GSAYGNAVGGYWMLEFVGVRFMHPLEPTVLSKSPVDLQSLMNVEETTSPHWPLRGWHYHTQHPLEMVEVFNGFDIDSLNVTWDSMVPEVDLFFQWCLANRQNYVETLLLYSPEFDEFAASDLRMKRLRHINDLAHNLTLMMSADVPIALRQQHSWFMIKNADDADWQQQIDDRLDWVLTGAGFDMLGTESGSTEFSH

Organism: NCBI:txid3111310